Protein AF-A0A954W3R7-F1 (afdb_monomer_lite)

Secondary structure (DSSP, 8-state):
--SSS-EEEEEEE-SSEEEEGGGEE--TT---S-TT-EEEEESSS--EEEEEEE----EEE-TTTT--S-PPTT-----EEE--EEEEEEEEEEEEETTEEEEEEEEEEEEE-SSS-HHHHHHHHHHHHHHHHHHHHT-SSPPS------S-----HHHHHHHHHT-BGGGGT--HHHHHHHHHTT--BHHHHHTS-HHHHHTSTT--HHHHHHHHHHHHHTT--TT-----PPP-

Radius of gyration: 36.07 Å; chains: 1; bounding box: 94×34×70 Å

Structure (mmCIF, N/CA/C/O backbone):
data_AF-A0A954W3R7-F1
#
_entry.id   AF-A0A954W3R7-F1
#
loop_
_atom_site.group_PDB
_atom_site.id
_atom_site.type_symbol
_atom_site.label_atom_id
_atom_site.label_alt_id
_atom_site.label_comp_id
_atom_site.label_asym_id
_atom_site.label_entity_id
_atom_site.label_seq_id
_atom_site.pdbx_PDB_ins_code
_atom_site.Cartn_x
_atom_site.Cartn_y
_atom_site.Cartn_z
_atom_site.occupancy
_atom_site.B_iso_or_equiv
_atom_site.auth_seq_id
_atom_site.auth_comp_id
_atom_site.auth_asym_id
_atom_site.auth_atom_id
_atom_site.pdbx_PDB_model_num
ATOM 1 N N . ASN A 1 1 ? -6.338 8.155 5.349 1.00 85.44 1 ASN A N 1
ATOM 2 C CA . ASN A 1 1 ? -5.753 9.450 5.735 1.00 85.44 1 ASN A CA 1
ATOM 3 C C . ASN A 1 1 ? -5.303 10.146 4.457 1.00 85.44 1 ASN A C 1
ATOM 5 O O . ASN A 1 1 ? -4.395 9.658 3.797 1.00 85.44 1 ASN A O 1
ATOM 9 N N . TYR A 1 2 ? -5.998 11.210 4.063 1.00 87.12 2 TYR A N 1
ATOM 10 C CA . TYR A 1 2 ? -5.707 12.011 2.871 1.00 87.12 2 TYR A CA 1
ATOM 11 C C . TYR A 1 2 ? -4.634 13.083 3.112 1.00 87.12 2 TYR A C 1
ATOM 13 O O . TYR A 1 2 ? -4.189 13.715 2.158 1.00 87.12 2 TYR A O 1
ATOM 21 N N . SER A 1 3 ? -4.214 13.279 4.365 1.00 89.38 3 SER A N 1
ATOM 22 C CA . SER A 1 3 ? -3.133 14.191 4.750 1.00 89.38 3 SER A CA 1
ATOM 23 C C . SER A 1 3 ? -1.779 13.476 4.813 1.00 89.38 3 SER A C 1
ATOM 25 O O . SER A 1 3 ? -1.719 12.264 4.997 1.00 89.38 3 SER A O 1
ATOM 27 N N . ASP A 1 4 ? -0.677 14.219 4.713 1.00 84.75 4 ASP A N 1
ATOM 28 C CA . ASP A 1 4 ? 0.682 13.666 4.862 1.00 84.75 4 ASP A CA 1
ATOM 29 C C . ASP A 1 4 ? 1.123 13.520 6.333 1.00 84.75 4 ASP A C 1
ATOM 31 O O . ASP A 1 4 ? 2.210 13.020 6.616 1.00 84.75 4 ASP A O 1
ATOM 35 N N . SER A 1 5 ? 0.295 13.963 7.281 1.00 88.25 5 SER A N 1
ATOM 36 C CA . SER A 1 5 ? 0.588 13.950 8.717 1.00 88.25 5 SER A CA 1
ATOM 37 C C . SER A 1 5 ? -0.075 12.780 9.437 1.00 88.25 5 SER A C 1
ATOM 39 O O . SER A 1 5 ? -1.174 12.361 9.071 1.00 88.25 5 SER A O 1
ATOM 41 N N . THR A 1 6 ? 0.547 12.319 10.521 1.00 90.38 6 THR A N 1
ATOM 42 C CA . THR A 1 6 ? -0.070 11.423 11.506 1.00 90.38 6 THR A CA 1
ATOM 43 C C . THR A 1 6 ? -1.361 12.032 12.059 1.00 90.38 6 THR A C 1
ATOM 45 O O . THR A 1 6 ? -1.415 13.223 12.372 1.00 90.38 6 THR A O 1
ATOM 48 N N . ARG A 1 7 ? -2.412 11.216 12.168 1.00 92.44 7 ARG A N 1
ATOM 49 C CA . ARG A 1 7 ? -3.731 11.613 12.678 1.00 92.44 7 ARG A CA 1
ATOM 50 C C . ARG A 1 7 ? -4.141 10.715 13.836 1.00 92.44 7 ARG A C 1
ATOM 52 O O . ARG A 1 7 ? -3.825 9.531 13.834 1.00 92.44 7 ARG A O 1
ATOM 59 N N . VAL A 1 8 ? -4.865 11.276 14.797 1.00 93.38 8 VAL A N 1
ATOM 60 C CA . VAL A 1 8 ? -5.455 10.528 15.912 1.00 93.38 8 VAL A CA 1
ATOM 61 C C . VAL A 1 8 ? -6.959 10.458 15.687 1.00 93.38 8 VAL A C 1
ATOM 63 O O . VAL A 1 8 ? -7.584 11.469 15.369 1.00 93.38 8 VAL A O 1
ATOM 66 N N . ILE A 1 9 ? -7.517 9.260 15.806 1.00 95.62 9 ILE A N 1
ATOM 67 C CA . ILE A 1 9 ? -8.953 8.989 15.718 1.00 95.62 9 ILE A CA 1
ATOM 68 C C . ILE A 1 9 ? -9.418 8.379 17.036 1.00 95.62 9 ILE A C 1
ATOM 70 O O . ILE A 1 9 ? -8.655 7.670 17.697 1.00 95.62 9 ILE A O 1
ATOM 74 N N . THR A 1 10 ? -10.673 8.614 17.400 1.00 96.75 10 THR A N 1
ATOM 75 C CA . THR A 1 10 ? -11.187 8.237 18.723 1.00 96.75 10 THR A CA 1
ATOM 76 C C . THR A 1 10 ? -12.469 7.432 18.579 1.00 96.75 10 THR A C 1
ATOM 78 O O . THR A 1 10 ? -13.267 7.664 17.673 1.00 96.75 10 THR A O 1
ATOM 81 N N . VAL A 1 11 ? -12.690 6.471 19.470 1.00 96.50 11 VAL A N 1
ATOM 82 C CA . VAL A 1 11 ? -13.982 5.792 19.625 1.00 96.50 11 VAL A CA 1
ATOM 83 C C . VAL A 1 11 ? -14.434 5.982 21.061 1.00 96.50 11 VAL A C 1
ATOM 85 O O . VAL A 1 11 ? -13.705 5.632 21.986 1.00 96.50 11 VAL A O 1
ATOM 88 N N . GLU A 1 12 ? -15.650 6.491 21.241 1.00 95.56 12 GLU A N 1
ATOM 89 C CA . GLU A 1 12 ? -16.280 6.654 22.550 1.00 95.56 12 GLU A CA 1
ATOM 90 C C . GLU A 1 12 ? -17.651 5.979 22.556 1.00 95.56 12 GLU A C 1
ATOM 92 O O . GLU A 1 12 ? -18.502 6.259 21.707 1.00 95.56 12 GLU A O 1
ATOM 97 N N . LYS A 1 13 ? -17.885 5.082 23.518 1.00 94.38 13 LYS A N 1
ATOM 98 C CA . LYS A 1 13 ? -19.170 4.391 23.689 1.00 94.38 13 LYS A CA 1
ATOM 99 C C . LYS A 1 13 ? -19.429 4.099 25.162 1.00 94.38 13 LYS A C 1
ATOM 101 O O . LYS A 1 13 ? -18.507 3.846 25.922 1.00 94.38 13 LYS A O 1
ATOM 106 N N . ASN A 1 14 ? -20.689 4.137 25.582 1.00 93.56 14 ASN A N 1
ATOM 107 C CA . ASN A 1 14 ? -21.079 3.953 26.988 1.00 93.56 14 ASN A CA 1
ATOM 108 C C . ASN A 1 14 ? -22.215 2.936 27.198 1.00 93.56 14 ASN A C 1
ATOM 110 O O . ASN A 1 14 ? -22.649 2.719 28.328 1.00 93.56 14 ASN A O 1
ATOM 114 N N . GLN A 1 15 ? -22.714 2.329 26.121 1.00 93.88 15 GLN A N 1
ATOM 115 C CA . GLN A 1 15 ? -23.812 1.365 26.148 1.00 93.88 15 GLN A CA 1
ATOM 116 C C . GLN A 1 15 ? -23.321 -0.019 25.730 1.00 93.88 15 GLN A C 1
ATOM 118 O O . GLN A 1 15 ? -22.469 -0.138 24.847 1.00 93.88 15 GLN A O 1
ATOM 123 N N . ALA A 1 16 ? -23.904 -1.054 26.334 1.00 94.44 16 ALA A N 1
ATOM 124 C CA . ALA A 1 16 ? -23.670 -2.439 25.957 1.00 94.44 16 ALA A CA 1
ATOM 125 C C . ALA A 1 16 ? -24.018 -2.668 24.475 1.00 94.44 16 ALA A C 1
ATOM 127 O O . ALA A 1 16 ? -25.032 -2.175 23.974 1.00 94.44 16 ALA A O 1
ATOM 128 N N . GLY A 1 17 ? -23.182 -3.433 23.775 1.00 94.88 17 GLY A N 1
ATOM 129 C CA . GLY A 1 17 ? -23.348 -3.728 22.354 1.00 94.88 17 GLY A CA 1
ATOM 130 C C . GLY A 1 17 ? -22.039 -3.766 21.569 1.00 94.88 17 GLY A C 1
ATOM 131 O O . GLY A 1 17 ? -20.941 -3.698 22.121 1.00 94.88 17 GLY A O 1
ATOM 132 N N . LEU A 1 18 ? -22.173 -3.899 20.248 1.00 96.00 18 LEU A N 1
ATOM 133 C CA . LEU A 1 18 ? -21.047 -3.925 19.313 1.00 96.00 18 LEU A CA 1
ATOM 134 C C . LEU A 1 18 ? -20.441 -2.528 19.158 1.00 96.00 18 LEU A C 1
ATOM 136 O O . LEU A 1 18 ? -21.167 -1.557 18.949 1.00 96.00 18 LEU A O 1
ATOM 140 N N . VAL A 1 19 ? -19.115 -2.448 19.217 1.00 95.94 19 VAL A N 1
ATOM 141 C CA . VAL A 1 19 ? -18.320 -1.291 18.799 1.00 95.94 19 VAL A CA 1
ATOM 142 C C . VAL A 1 19 ? -17.767 -1.610 17.415 1.00 95.94 19 VAL A C 1
ATOM 144 O O . VAL A 1 19 ? -17.065 -2.609 17.246 1.00 95.94 19 VAL A O 1
ATOM 147 N N . THR A 1 20 ? -18.107 -0.798 16.422 1.00 96.62 20 THR A N 1
ATOM 148 C CA . THR A 1 20 ? -17.778 -1.034 15.008 1.00 96.62 20 THR A CA 1
ATOM 149 C C . THR A 1 20 ? -16.989 0.126 14.407 1.00 96.62 20 THR A C 1
ATOM 151 O O . THR A 1 20 ? -16.883 1.190 15.011 1.00 96.62 20 THR A O 1
ATOM 154 N N . GLY A 1 21 ? -16.468 -0.048 13.191 1.00 94.38 21 GLY A N 1
ATOM 155 C CA . GLY A 1 21 ? -15.814 1.018 12.430 1.00 94.38 21 GLY A CA 1
ATOM 156 C C . GLY A 1 21 ? -16.701 2.252 12.205 1.00 94.38 21 GLY A C 1
ATOM 157 O O . GLY A 1 21 ? -16.187 3.354 12.051 1.00 94.38 21 GLY A O 1
ATOM 158 N N . ALA A 1 22 ? -18.027 2.093 12.232 1.00 94.94 22 ALA A N 1
ATOM 159 C CA . ALA A 1 22 ? -18.985 3.193 12.154 1.00 94.94 22 ALA A CA 1
ATOM 160 C C . ALA A 1 22 ? -18.992 4.094 13.403 1.00 94.94 22 ALA A C 1
ATOM 162 O O . ALA A 1 22 ? -19.409 5.245 13.305 1.00 94.94 22 ALA A O 1
ATOM 163 N N . ASP A 1 23 ? -18.549 3.581 14.556 1.00 95.50 23 ASP A N 1
ATOM 164 C CA . ASP A 1 23 ? -18.477 4.330 15.818 1.00 95.50 23 ASP A CA 1
ATOM 165 C C . ASP A 1 23 ? -17.185 5.173 15.928 1.00 95.50 23 ASP A C 1
ATOM 167 O O . ASP A 1 23 ? -17.004 5.904 16.903 1.00 95.50 23 ASP A O 1
ATOM 171 N N . ILE A 1 24 ? -16.275 5.074 14.949 1.00 96.31 24 ILE A N 1
ATOM 172 C CA . ILE A 1 24 ? -15.027 5.843 14.916 1.00 96.31 24 ILE A CA 1
ATOM 173 C C . ILE A 1 24 ? -15.327 7.305 14.583 1.00 96.31 24 ILE A C 1
ATOM 175 O O . ILE A 1 24 ? -15.887 7.628 13.534 1.00 96.31 24 ILE A O 1
ATOM 179 N N . GLN A 1 25 ? -14.883 8.192 15.464 1.00 95.44 25 GLN A N 1
ATOM 180 C CA . GLN A 1 25 ? -14.883 9.631 15.268 1.00 95.44 25 GLN A CA 1
ATOM 181 C C . GLN A 1 25 ? -13.594 10.031 14.546 1.00 95.44 25 GLN A C 1
ATOM 183 O O . GLN A 1 25 ? -12.486 9.805 15.041 1.00 95.44 25 GLN A O 1
ATOM 188 N N . THR A 1 26 ? -13.744 10.612 13.359 1.00 93.69 26 THR A N 1
ATOM 189 C CA . THR A 1 26 ? -12.632 11.059 12.517 1.00 93.69 26 THR A CA 1
ATOM 190 C C . THR A 1 26 ? -12.823 12.504 12.065 1.00 93.69 26 THR A C 1
ATOM 192 O O . THR A 1 26 ? -13.928 13.050 12.109 1.00 93.69 26 THR A O 1
ATOM 195 N N . ASP A 1 27 ? -11.732 13.136 11.638 1.00 90.44 27 ASP A N 1
ATOM 196 C CA . ASP A 1 27 ? -11.762 14.430 10.964 1.00 90.44 27 ASP A CA 1
ATOM 197 C C . ASP A 1 27 ? -12.082 14.276 9.462 1.00 90.44 27 ASP A C 1
ATOM 199 O O . ASP A 1 27 ? -12.268 13.173 8.946 1.00 90.44 27 ASP A O 1
ATOM 203 N N . ALA A 1 28 ? -12.153 15.399 8.739 1.00 90.50 28 ALA A N 1
ATOM 204 C CA . ALA A 1 28 ? -12.413 15.398 7.295 1.00 90.50 28 ALA A CA 1
ATOM 205 C C . ALA A 1 28 ? -11.282 14.755 6.464 1.00 90.50 28 ALA A C 1
ATOM 207 O O . ALA A 1 28 ? -11.495 14.426 5.297 1.00 90.50 28 ALA A O 1
ATOM 208 N N . ASP A 1 29 ? -10.097 14.566 7.052 1.00 91.81 29 ASP A N 1
ATOM 209 C CA . ASP A 1 29 ? -8.923 14.019 6.373 1.00 91.81 29 ASP A CA 1
ATOM 210 C C . ASP A 1 29 ? -8.834 12.489 6.503 1.00 91.81 29 ASP A C 1
ATOM 212 O O . ASP A 1 29 ? -8.081 11.839 5.767 1.00 91.81 29 ASP A O 1
ATOM 216 N N . VAL A 1 30 ? -9.590 11.874 7.415 1.00 94.12 30 VAL A N 1
ATOM 217 C CA . VAL A 1 30 ? -9.588 10.424 7.627 1.00 94.12 30 VAL A CA 1
ATOM 218 C C . VAL A 1 30 ? -10.959 9.829 7.323 1.00 94.12 30 VAL A C 1
ATOM 220 O O . VAL A 1 30 ? -11.943 10.073 8.014 1.00 94.12 30 VAL A O 1
ATOM 223 N N . GLU A 1 31 ? -10.997 8.964 6.310 1.00 93.69 31 GLU A N 1
ATOM 224 C CA . GLU A 1 31 ? -12.176 8.175 5.962 1.00 93.69 31 GLU A CA 1
ATOM 225 C C . GLU A 1 31 ? -12.026 6.716 6.414 1.00 93.69 31 GLU A C 1
ATOM 227 O O . GLU A 1 31 ? -11.042 6.042 6.091 1.00 93.69 31 GLU A O 1
ATOM 232 N N . VAL A 1 32 ? -13.039 6.217 7.127 1.00 94.62 32 VAL A N 1
ATOM 233 C CA . VAL A 1 32 ? -13.180 4.798 7.473 1.00 94.62 32 VAL A CA 1
ATOM 234 C C . VAL A 1 32 ? -13.995 4.092 6.396 1.00 94.62 32 VAL A C 1
ATOM 236 O O . VAL A 1 32 ? -15.197 4.316 6.250 1.00 94.62 32 VAL A O 1
ATOM 239 N N . ILE A 1 33 ? -13.330 3.201 5.665 1.00 93.88 33 ILE A N 1
ATOM 240 C CA . ILE A 1 33 ? -13.922 2.487 4.527 1.00 93.88 33 ILE A CA 1
ATOM 241 C C . ILE A 1 33 ? -14.783 1.316 5.006 1.00 93.88 33 ILE A C 1
ATOM 243 O O . ILE A 1 33 ? -15.922 1.158 4.576 1.00 93.88 33 ILE A O 1
ATOM 247 N N . ASN A 1 34 ? -14.254 0.496 5.919 1.00 94.06 34 ASN A N 1
ATOM 248 C CA . ASN A 1 34 ? -14.972 -0.655 6.459 1.00 94.06 34 ASN A CA 1
ATOM 249 C C . ASN A 1 34 ? -15.693 -0.285 7.761 1.00 94.06 34 ASN A C 1
ATOM 251 O O . ASN A 1 34 ? -15.157 -0.457 8.856 1.00 94.06 34 ASN A O 1
ATOM 255 N N . LYS A 1 35 ? -16.916 0.230 7.627 1.00 94.94 35 LYS A N 1
ATOM 256 C CA . LYS A 1 35 ? -17.742 0.672 8.761 1.00 94.94 35 LYS A CA 1
ATOM 257 C C . LYS A 1 35 ? -18.304 -0.484 9.594 1.00 94.94 35 LYS A C 1
ATOM 259 O O . LYS A 1 35 ? -18.544 -0.312 10.783 1.00 94.94 35 LYS A O 1
ATOM 264 N N . ASP A 1 36 ? -18.429 -1.669 9.006 1.00 94.94 36 ASP A N 1
ATOM 265 C CA . ASP A 1 36 ? -19.009 -2.842 9.670 1.00 94.94 36 ASP A CA 1
ATOM 266 C C . ASP A 1 36 ? -17.968 -3.661 10.452 1.00 94.94 36 ASP A C 1
ATOM 268 O O . ASP A 1 36 ? -18.295 -4.669 11.080 1.00 94.94 36 ASP A O 1
ATOM 272 N N . HIS A 1 37 ? -16.694 -3.254 10.416 1.00 94.81 37 HIS A N 1
ATOM 273 C CA . HIS A 1 37 ? -15.627 -3.954 11.119 1.00 94.81 37 HIS A CA 1
ATOM 274 C C . HIS A 1 37 ? -15.839 -3.883 12.634 1.00 94.81 37 HIS A C 1
ATOM 276 O O . HIS A 1 37 ? -15.857 -2.796 13.204 1.00 94.81 37 HIS A O 1
ATOM 282 N N . VAL A 1 38 ? -15.990 -5.034 13.289 1.00 96.50 38 VAL A N 1
ATOM 283 C CA . VAL A 1 38 ? -16.166 -5.111 14.745 1.00 96.50 38 VAL A CA 1
ATOM 284 C C . VAL A 1 38 ? -14.820 -4.899 15.433 1.00 96.50 38 VAL A C 1
ATOM 286 O O . VAL A 1 38 ? -13.894 -5.679 15.227 1.00 96.50 38 VAL A O 1
ATOM 289 N N . LEU A 1 39 ? -14.739 -3.868 16.273 1.00 94.44 39 LEU A N 1
ATOM 290 C CA . LEU A 1 39 ? -13.566 -3.543 17.085 1.00 94.44 39 LEU A CA 1
ATOM 291 C C . LEU A 1 39 ? -13.620 -4.249 18.444 1.00 94.44 39 LEU A C 1
ATOM 293 O O . LEU A 1 39 ? -12.648 -4.863 18.875 1.00 94.44 39 LEU A O 1
ATOM 297 N N . ALA A 1 40 ? -14.768 -4.172 19.121 1.00 94.38 40 ALA A N 1
ATOM 298 C CA . ALA A 1 40 ? -14.980 -4.751 20.445 1.00 94.38 40 ALA A CA 1
ATOM 299 C C . ALA A 1 40 ? -16.474 -4.999 20.710 1.00 94.38 40 ALA A C 1
ATOM 301 O O . ALA A 1 40 ? -17.344 -4.542 19.969 1.00 94.38 40 ALA A O 1
ATOM 302 N N . THR A 1 41 ? -16.788 -5.726 21.783 1.00 96.06 41 THR A N 1
ATOM 303 C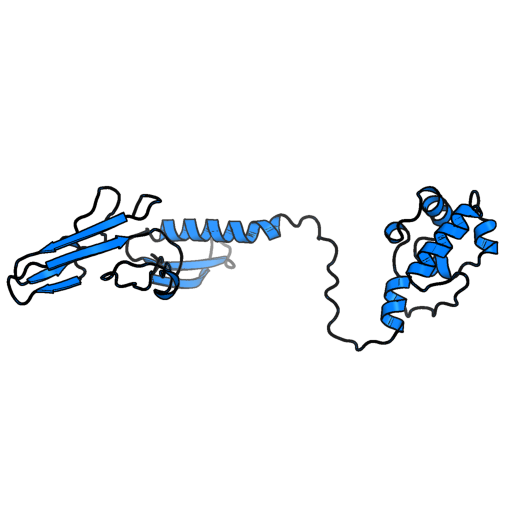 CA . THR A 1 41 ? -18.164 -5.905 22.276 1.00 96.06 41 THR A CA 1
ATOM 304 C C . THR A 1 41 ? -18.222 -5.534 23.752 1.00 96.06 41 THR A C 1
ATOM 306 O O . THR A 1 41 ? -17.533 -6.145 24.566 1.00 96.06 41 THR A O 1
ATOM 309 N N . LEU A 1 42 ? -19.046 -4.545 24.098 1.00 95.75 42 LEU A N 1
ATOM 310 C CA . LEU A 1 42 ? -19.290 -4.132 25.479 1.00 95.75 42 LEU A CA 1
ATOM 311 C C . LEU A 1 42 ? -20.417 -4.984 26.067 1.00 95.75 42 LEU A C 1
ATOM 313 O O . LEU A 1 42 ? -21.531 -4.989 25.543 1.00 95.75 42 LEU A O 1
ATOM 317 N N . THR A 1 43 ? -20.134 -5.714 27.145 1.00 95.50 43 THR A N 1
ATOM 318 C CA . THR A 1 43 ? -21.112 -6.595 27.809 1.00 95.50 43 THR A CA 1
ATOM 319 C C . THR A 1 43 ? -22.060 -5.840 28.737 1.00 95.50 43 THR A C 1
ATOM 321 O O . THR A 1 43 ? -23.179 -6.286 28.970 1.00 95.50 43 THR A O 1
ATOM 324 N N . GLU A 1 44 ? -21.621 -4.697 29.258 1.00 95.25 44 GLU A N 1
ATOM 325 C CA . GLU A 1 44 ? -22.348 -3.860 30.212 1.00 95.25 44 GLU A CA 1
ATOM 326 C C . GLU A 1 44 ? -22.232 -2.380 29.815 1.00 95.25 44 GLU A C 1
ATOM 328 O O . GLU A 1 44 ? -21.406 -2.008 28.978 1.00 95.25 44 GLU A O 1
ATOM 333 N N . ASN A 1 45 ? -23.059 -1.524 30.420 1.00 94.94 45 ASN A N 1
ATOM 334 C CA . ASN A 1 45 ? -23.039 -0.076 30.191 1.00 94.94 45 ASN A CA 1
ATOM 335 C C . ASN A 1 45 ? -21.864 0.570 30.940 1.00 94.94 45 ASN A C 1
ATOM 337 O O . ASN A 1 45 ? -22.033 1.125 32.027 1.00 94.94 45 ASN A O 1
ATOM 341 N N . ILE A 1 46 ? -20.669 0.454 30.366 1.00 94.19 46 ILE A N 1
ATOM 342 C CA . ILE A 1 46 ? -19.411 0.957 30.923 1.00 94.19 46 ILE A CA 1
ATOM 343 C C . ILE A 1 46 ? -18.836 1.999 29.953 1.00 94.19 46 ILE A C 1
ATOM 345 O O . ILE A 1 46 ? -18.911 1.787 28.740 1.00 94.19 46 ILE A O 1
ATOM 349 N N . PRO A 1 47 ? -18.273 3.123 30.444 1.00 94.31 47 PRO A N 1
ATOM 350 C CA . PRO A 1 47 ? -17.574 4.072 29.587 1.00 94.31 47 PRO A CA 1
ATOM 351 C C . PRO A 1 47 ? -16.350 3.408 28.946 1.00 94.31 47 PRO A C 1
ATOM 353 O O . PRO A 1 47 ? -15.422 2.984 29.634 1.00 94.31 47 PRO A O 1
ATOM 356 N N . PHE A 1 48 ? -16.362 3.334 27.622 1.00 95.00 48 PHE A N 1
ATOM 357 C CA . PHE A 1 48 ? -15.280 2.853 26.781 1.00 95.00 48 PHE A CA 1
ATOM 358 C C . PHE A 1 48 ? -14.772 4.011 25.927 1.00 95.00 48 PHE A C 1
ATOM 360 O O . PHE A 1 48 ? -15.548 4.644 25.209 1.00 95.00 48 PHE A O 1
ATOM 367 N N . MET A 1 49 ? -13.471 4.272 26.011 1.00 94.88 49 MET A N 1
ATOM 368 C CA . MET A 1 49 ? -12.776 5.239 25.173 1.00 94.88 49 MET A CA 1
ATOM 369 C C . MET A 1 49 ? -11.472 4.610 24.689 1.00 94.88 49 MET A C 1
ATOM 371 O O . MET A 1 49 ? -10.756 3.986 25.475 1.00 94.88 49 MET A O 1
ATOM 375 N N . MET A 1 50 ? -11.193 4.746 23.395 1.00 94.31 50 MET A N 1
ATOM 376 C CA . MET A 1 50 ? -9.901 4.396 22.814 1.00 94.31 50 MET A CA 1
ATOM 377 C C . MET A 1 50 ? -9.477 5.465 21.814 1.00 94.31 50 MET A C 1
ATOM 379 O O . MET A 1 50 ? -10.302 5.983 21.058 1.00 94.31 50 MET A O 1
ATOM 383 N N . GLU A 1 51 ? -8.177 5.714 21.762 1.00 94.69 51 GLU A N 1
ATOM 384 C CA . GLU A 1 51 ? -7.539 6.513 20.724 1.00 94.69 51 GLU A CA 1
ATOM 385 C C . GLU A 1 51 ? -6.680 5.598 19.853 1.00 94.69 51 GLU A C 1
ATOM 387 O O . GLU A 1 51 ? -6.040 4.663 20.339 1.00 94.69 51 GLU A O 1
ATOM 392 N N . MET A 1 52 ? -6.690 5.843 18.548 1.00 93.69 52 MET A N 1
ATOM 393 C CA . MET A 1 52 ? -5.877 5.122 17.578 1.00 93.69 52 MET A CA 1
ATOM 394 C C . MET A 1 52 ? -5.112 6.123 16.728 1.00 93.69 52 MET A C 1
ATOM 396 O O . MET A 1 52 ? -5.654 7.135 16.283 1.00 93.69 52 MET A O 1
ATOM 400 N N . VAL A 1 53 ? -3.849 5.812 16.471 1.00 91.75 53 VAL A N 1
ATOM 401 C CA . VAL A 1 53 ? -2.979 6.623 15.625 1.00 91.75 53 VAL A CA 1
ATOM 402 C C . VAL A 1 53 ? -2.985 6.043 14.213 1.00 91.75 53 VAL A C 1
ATOM 404 O O . VAL A 1 53 ? -2.767 4.849 14.020 1.00 91.75 53 VAL A O 1
ATOM 407 N N . VAL A 1 54 ? -3.256 6.888 13.220 1.00 92.81 54 VAL A N 1
ATOM 408 C CA . VAL A 1 54 ? -3.325 6.532 11.802 1.00 92.81 54 VAL A CA 1
ATOM 409 C C . VAL A 1 54 ? -2.262 7.302 11.033 1.00 92.81 54 VAL A C 1
ATOM 411 O O . VAL A 1 54 ? -2.255 8.534 10.994 1.00 92.81 54 VAL A O 1
ATOM 414 N N . GLU A 1 55 ? -1.401 6.561 10.348 1.00 91.00 55 GLU A N 1
ATOM 415 C CA . GLU A 1 55 ? -0.290 7.101 9.567 1.00 91.00 55 GLU A CA 1
ATOM 416 C C . GLU A 1 55 ? -0.366 6.654 8.109 1.00 91.00 55 GLU A C 1
ATOM 418 O O . GLU A 1 55 ? -1.037 5.678 7.766 1.00 91.00 55 GLU A O 1
ATOM 423 N N . ASN A 1 56 ? 0.335 7.380 7.242 1.00 90.75 56 ASN A N 1
ATOM 424 C CA . ASN A 1 56 ? 0.534 6.991 5.856 1.00 90.75 56 ASN A CA 1
ATOM 425 C C . ASN A 1 56 ? 1.927 6.386 5.703 1.00 90.75 56 ASN A C 1
ATOM 427 O O . ASN A 1 56 ? 2.937 7.044 5.937 1.00 90.75 56 ASN A O 1
ATOM 431 N N . GLY A 1 57 ? 1.978 5.129 5.276 1.00 90.06 57 GLY A N 1
ATOM 432 C CA . GLY A 1 57 ? 3.220 4.386 5.106 1.00 90.06 57 GLY A CA 1
ATOM 433 C C . GLY A 1 57 ? 3.220 3.549 3.836 1.00 90.06 57 GLY A C 1
ATOM 434 O O . GLY A 1 57 ? 2.361 3.684 2.960 1.00 90.06 57 GLY A O 1
ATOM 435 N N . ARG A 1 58 ? 4.218 2.674 3.713 1.00 89.50 58 ARG A N 1
ATOM 436 C CA . ARG A 1 58 ? 4.330 1.716 2.607 1.00 89.50 58 ARG A CA 1
ATOM 437 C C . ARG A 1 58 ? 4.794 0.368 3.128 1.00 89.50 58 ARG A C 1
ATOM 439 O O . ARG A 1 58 ? 5.747 0.302 3.893 1.00 89.50 58 ARG A O 1
ATOM 446 N N . GLY A 1 59 ? 4.171 -0.698 2.635 1.00 90.31 59 GLY A N 1
ATOM 447 C CA . GLY A 1 59 ? 4.561 -2.061 2.979 1.00 90.31 59 GLY A CA 1
ATOM 448 C C . GLY A 1 59 ? 4.106 -2.449 4.380 1.00 90.31 59 GLY A C 1
ATOM 449 O O . GLY A 1 59 ? 2.937 -2.286 4.717 1.00 90.31 59 GLY A O 1
ATOM 450 N N . TYR A 1 60 ? 5.022 -3.002 5.163 1.00 92.94 60 TYR A N 1
ATOM 451 C CA . TYR A 1 60 ? 4.766 -3.530 6.495 1.00 92.94 60 TYR A CA 1
ATOM 452 C C . TYR A 1 60 ? 5.779 -2.937 7.464 1.00 92.94 60 TYR A C 1
ATOM 454 O O . TYR A 1 60 ? 6.973 -2.951 7.161 1.00 92.94 60 TYR A O 1
ATOM 462 N N . VAL A 1 61 ? 5.304 -2.444 8.603 1.00 91.44 61 VAL A N 1
ATOM 463 C CA . VAL A 1 61 ? 6.151 -1.953 9.690 1.00 91.44 61 VAL A CA 1
ATOM 464 C C . VAL A 1 61 ? 5.793 -2.736 10.952 1.00 91.44 61 VAL A C 1
ATOM 466 O O . VAL A 1 61 ? 4.638 -2.696 11.380 1.00 91.44 61 VAL A O 1
ATOM 469 N N . PRO A 1 62 ? 6.733 -3.493 11.539 1.00 92.50 62 PRO A N 1
ATOM 470 C CA . PRO A 1 62 ? 6.467 -4.216 12.772 1.00 92.50 62 PRO A CA 1
ATOM 471 C C . PRO A 1 62 ? 6.338 -3.252 13.958 1.00 92.50 62 PRO A C 1
ATOM 473 O O . PRO A 1 62 ? 7.012 -2.225 14.035 1.00 92.50 62 PRO A O 1
ATOM 476 N N . SER A 1 63 ? 5.541 -3.643 14.946 1.00 89.44 63 SER A N 1
ATOM 477 C CA . SER A 1 63 ? 5.347 -2.963 16.235 1.00 89.44 63 SER A CA 1
ATOM 478 C C . SER A 1 63 ? 6.659 -2.613 16.947 1.00 89.44 63 SER A C 1
ATOM 480 O O . SER A 1 63 ? 6.756 -1.573 17.597 1.00 89.44 63 SER A O 1
ATOM 482 N N . SER A 1 64 ? 7.706 -3.428 16.784 1.00 86.31 64 SER A N 1
ATOM 483 C CA . SER A 1 64 ? 9.038 -3.151 17.333 1.00 86.31 64 SER A CA 1
ATOM 484 C C . SER A 1 64 ? 9.708 -1.913 16.730 1.00 86.31 64 SER A C 1
ATOM 486 O O . SER A 1 64 ? 10.468 -1.242 17.422 1.00 86.31 64 SER A O 1
ATOM 488 N N . GLU A 1 65 ? 9.440 -1.596 15.461 1.00 84.81 65 GLU A N 1
ATOM 489 C 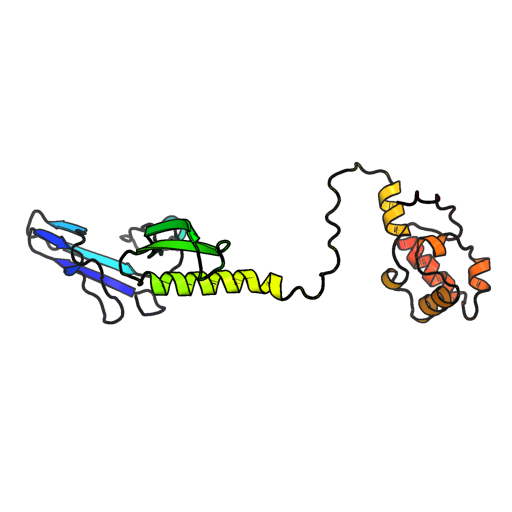CA . GLU A 1 65 ? 9.997 -0.421 14.773 1.00 84.81 65 GLU A CA 1
ATOM 490 C C . GLU A 1 65 ? 9.206 0.860 15.064 1.00 84.81 65 GLU A C 1
ATOM 492 O O . GLU A 1 65 ? 9.748 1.953 14.933 1.00 84.81 65 GLU A O 1
ATOM 497 N N . HIS A 1 66 ? 7.967 0.737 15.551 1.00 75.31 66 HIS A N 1
ATOM 498 C CA . HIS A 1 66 ? 7.186 1.868 16.060 1.00 75.31 66 HIS A CA 1
ATOM 499 C C . HIS A 1 66 ? 7.698 2.399 17.412 1.00 75.31 66 HIS A C 1
ATOM 501 O O . HIS A 1 66 ? 7.228 3.429 17.885 1.00 75.31 66 HIS A O 1
ATOM 507 N N . SER A 1 67 ? 8.661 1.717 18.045 1.00 63.34 67 SER A N 1
ATOM 508 C CA . SER A 1 67 ? 9.207 2.093 19.352 1.00 63.34 67 SER A CA 1
ATOM 509 C C . SER A 1 67 ? 10.134 3.305 19.265 1.00 63.34 67 SER A C 1
ATOM 511 O O . SER A 1 67 ? 11.346 3.175 19.096 1.00 63.34 67 SER A O 1
ATOM 513 N N . SER A 1 68 ? 9.565 4.496 19.450 1.00 61.12 68 SER A N 1
ATOM 514 C CA . SER A 1 68 ? 10.331 5.643 19.950 1.00 61.12 68 SER A CA 1
ATOM 515 C C . SER A 1 68 ? 10.784 5.329 21.380 1.00 61.12 68 SER A C 1
ATOM 517 O O . SER A 1 68 ? 10.047 4.694 22.129 1.00 61.12 68 SER A O 1
ATOM 519 N N . ALA A 1 69 ? 11.982 5.755 21.784 1.00 57.56 69 ALA A N 1
ATOM 520 C CA . ALA A 1 69 ? 12.558 5.410 23.091 1.00 57.56 69 ALA A CA 1
ATOM 521 C C . ALA A 1 69 ? 11.736 5.883 24.316 1.00 57.56 69 ALA A C 1
ATOM 523 O O . ALA A 1 69 ? 11.985 5.393 25.413 1.00 57.56 69 ALA A O 1
ATOM 524 N N . ASP A 1 70 ? 10.747 6.763 24.124 1.00 58.66 70 ASP A N 1
ATOM 525 C CA . ASP A 1 70 ? 9.808 7.236 25.144 1.00 58.66 70 ASP A CA 1
ATOM 526 C C . ASP A 1 70 ? 8.365 7.120 24.625 1.00 58.66 70 ASP A C 1
ATOM 528 O O . ASP A 1 70 ? 7.869 8.005 23.927 1.00 58.66 70 ASP A O 1
ATOM 532 N N . HIS A 1 71 ? 7.677 6.027 24.956 1.00 70.38 71 HIS A N 1
ATOM 533 C CA . HIS A 1 71 ? 6.219 5.968 24.854 1.00 70.38 71 HIS A CA 1
ATOM 534 C C . HIS A 1 71 ? 5.598 6.268 26.214 1.00 70.38 71 HIS A C 1
ATOM 536 O O . HIS A 1 71 ? 6.053 5.763 27.243 1.00 70.38 71 HIS A O 1
ATOM 542 N N . GLU A 1 72 ? 4.527 7.056 26.217 1.00 75.00 72 GLU A N 1
ATOM 543 C CA . GLU A 1 72 ? 3.711 7.230 27.410 1.00 75.00 72 GLU A CA 1
ATOM 544 C C . GLU A 1 72 ? 3.080 5.892 27.826 1.00 75.00 72 GLU A C 1
ATOM 546 O O . GLU A 1 72 ? 2.720 5.046 26.998 1.00 75.00 72 GLU A O 1
ATOM 551 N N . ILE A 1 73 ? 2.957 5.686 29.138 1.00 80.62 73 ILE A N 1
ATOM 552 C CA . ILE A 1 73 ? 2.318 4.490 29.689 1.00 80.62 73 ILE A CA 1
ATOM 553 C C . ILE A 1 73 ? 0.859 4.469 29.221 1.00 80.62 73 ILE A C 1
ATOM 555 O O . ILE A 1 73 ? 0.101 5.385 29.525 1.00 80.62 73 ILE A O 1
ATOM 559 N N . GLY A 1 74 ? 0.466 3.401 28.524 1.00 83.81 74 GLY A N 1
ATOM 560 C CA . GLY A 1 74 ? -0.888 3.228 27.982 1.00 83.81 74 GLY A CA 1
ATOM 561 C C . GLY A 1 74 ? -0.944 3.059 26.463 1.00 83.81 74 GLY A C 1
ATOM 562 O O . GLY A 1 74 ? -1.970 2.623 25.950 1.00 83.81 74 GLY A O 1
ATOM 563 N N . ILE A 1 75 ? 0.154 3.321 25.746 1.00 88.06 75 ILE A N 1
ATOM 564 C CA . ILE A 1 75 ? 0.242 3.092 24.297 1.00 88.06 75 ILE A CA 1
ATOM 565 C C . ILE A 1 75 ? 0.552 1.616 24.017 1.00 88.06 75 ILE A C 1
ATOM 567 O O . ILE A 1 75 ? 1.536 1.068 24.515 1.00 88.06 75 ILE A O 1
ATOM 571 N N . ILE A 1 76 ? -0.277 0.977 23.188 1.00 90.19 76 ILE A N 1
ATOM 572 C CA . ILE A 1 76 ? -0.078 -0.403 22.729 1.00 90.19 76 ILE A CA 1
ATOM 573 C C . ILE A 1 76 ? 0.360 -0.353 21.258 1.00 90.19 76 ILE A C 1
ATOM 575 O O . ILE A 1 76 ? -0.479 -0.078 20.398 1.00 90.19 76 ILE A O 1
ATOM 579 N N . PRO A 1 77 ? 1.646 -0.596 20.936 1.00 89.81 77 PRO A N 1
ATOM 580 C CA . PRO A 1 77 ? 2.094 -0.622 19.552 1.00 89.81 77 PRO A CA 1
ATOM 581 C C . PRO A 1 77 ? 1.525 -1.851 18.839 1.00 89.81 77 PRO A C 1
ATOM 583 O O . PRO A 1 77 ? 1.533 -2.961 19.374 1.00 89.81 77 PRO A O 1
ATOM 586 N N . ILE A 1 78 ? 1.060 -1.646 17.612 1.00 91.62 78 ILE A N 1
ATOM 587 C CA . ILE A 1 78 ? 0.563 -2.701 16.727 1.00 91.62 78 ILE A CA 1
ATOM 588 C C . ILE A 1 78 ? 1.384 -2.716 15.441 1.00 91.62 78 ILE A C 1
ATOM 590 O O . ILE A 1 78 ? 2.013 -1.721 15.086 1.00 91.62 78 ILE A O 1
ATOM 594 N N . ASP A 1 79 ? 1.391 -3.850 14.748 1.00 92.44 79 ASP A N 1
ATOM 595 C CA . ASP A 1 79 ? 2.020 -3.939 13.435 1.00 92.44 79 ASP A CA 1
ATOM 596 C C . ASP A 1 79 ? 1.194 -3.146 12.409 1.00 92.44 79 ASP A C 1
ATOM 598 O O . ASP A 1 79 ? -0.026 -3.320 12.307 1.00 92.44 79 ASP A O 1
ATOM 602 N N . ALA A 1 80 ? 1.846 -2.294 11.621 1.00 92.38 80 ALA A N 1
ATOM 603 C CA . ALA A 1 80 ? 1.184 -1.478 10.614 1.00 92.38 80 ALA A CA 1
ATOM 604 C C . ALA A 1 80 ? 1.298 -2.103 9.216 1.00 92.38 80 ALA A C 1
ATOM 606 O O . ALA A 1 80 ? 2.386 -2.290 8.662 1.00 92.38 80 ALA A O 1
ATOM 607 N N . VAL A 1 81 ? 0.141 -2.398 8.614 1.00 93.31 81 VAL A N 1
ATOM 608 C CA . VAL A 1 81 ? 0.024 -2.959 7.261 1.00 93.31 81 VAL A CA 1
ATOM 609 C C . VAL A 1 81 ? -0.464 -1.876 6.298 1.00 93.31 81 VAL A C 1
ATOM 611 O O . VAL A 1 81 ? -1.660 -1.626 6.163 1.00 93.31 81 VAL A O 1
ATOM 614 N N . PHE A 1 82 ? 0.463 -1.263 5.564 1.00 92.56 82 PHE A N 1
ATOM 615 C CA . PHE A 1 82 ? 0.192 -0.228 4.562 1.00 92.56 82 PHE A CA 1
ATOM 616 C C . PHE A 1 82 ? 0.061 -0.819 3.148 1.00 92.56 82 PHE A C 1
ATOM 618 O O . PHE A 1 82 ? 0.676 -0.334 2.192 1.00 92.56 82 PHE A O 1
ATOM 625 N N . SER A 1 83 ? -0.709 -1.903 3.006 1.00 92.50 83 SER A N 1
ATOM 626 C CA . SER A 1 83 ? -0.969 -2.550 1.713 1.00 92.50 83 SER A CA 1
ATOM 627 C C . SER A 1 83 ? -2.466 -2.577 1.405 1.00 92.50 83 SER A C 1
ATOM 629 O O . SER A 1 83 ? -3.196 -3.369 2.001 1.00 92.50 83 SER A O 1
ATOM 631 N N . PRO A 1 84 ? -2.945 -1.759 0.451 1.00 93.38 84 PRO A N 1
ATOM 632 C CA . PRO A 1 84 ? -4.359 -1.744 0.085 1.00 93.38 84 PRO A CA 1
ATOM 633 C C . PRO A 1 84 ? -4.748 -2.883 -0.875 1.00 93.38 84 PRO A C 1
ATOM 635 O O . PRO A 1 84 ? -5.930 -3.176 -1.050 1.00 93.38 84 PRO A O 1
ATOM 638 N N . VAL A 1 85 ? -3.768 -3.537 -1.509 1.00 95.31 85 VAL A N 1
ATOM 639 C CA . VAL A 1 85 ? -3.978 -4.699 -2.386 1.00 95.31 85 VAL A CA 1
ATOM 640 C C . VAL A 1 85 ? -3.863 -5.972 -1.553 1.00 95.31 85 VAL A C 1
ATOM 642 O O . VAL A 1 85 ? -2.853 -6.182 -0.881 1.00 95.31 85 VAL A O 1
ATOM 645 N N . THR A 1 86 ? -4.888 -6.825 -1.605 1.00 93.69 86 THR A N 1
ATOM 646 C CA . THR A 1 86 ? -4.968 -8.062 -0.806 1.00 93.69 86 THR A CA 1
ATOM 647 C C . THR A 1 86 ? -4.626 -9.302 -1.619 1.00 93.69 86 THR A C 1
ATOM 649 O O . THR A 1 86 ? -4.062 -10.260 -1.090 1.00 93.69 86 THR A O 1
ATOM 652 N N . ARG A 1 87 ? -4.951 -9.302 -2.915 1.00 95.69 87 ARG A N 1
ATOM 653 C CA . ARG A 1 87 ? -4.693 -10.428 -3.813 1.00 95.69 87 ARG A CA 1
ATOM 654 C C . ARG A 1 87 ? -4.512 -9.939 -5.242 1.00 95.69 87 ARG A C 1
ATOM 656 O O . ARG A 1 87 ? -5.199 -9.021 -5.683 1.00 95.69 87 ARG A O 1
ATOM 663 N N . VAL A 1 88 ? -3.626 -10.606 -5.975 1.00 96.88 88 VAL A N 1
ATOM 664 C CA . VAL A 1 88 ? -3.478 -10.454 -7.425 1.00 96.88 88 VAL A CA 1
ATOM 665 C C . VAL A 1 88 ? -3.371 -11.839 -8.049 1.00 96.88 88 VAL A C 1
ATOM 667 O O . VAL A 1 88 ? -2.676 -12.709 -7.523 1.00 96.88 88 VAL A O 1
ATOM 670 N N . ARG A 1 89 ? -4.062 -12.051 -9.165 1.00 97.69 89 ARG A N 1
ATOM 671 C CA . ARG A 1 89 ? -3.946 -13.236 -10.015 1.00 97.69 89 ARG A CA 1
ATOM 672 C C . ARG A 1 89 ? -3.712 -12.784 -11.449 1.00 97.69 89 ARG A C 1
ATOM 674 O O . ARG A 1 89 ? -4.260 -11.772 -11.877 1.00 97.69 89 ARG A O 1
ATOM 681 N N . TYR A 1 90 ? -2.899 -13.537 -12.180 1.00 96.88 90 TYR A N 1
ATOM 682 C CA . TYR A 1 90 ? -2.677 -13.307 -13.598 1.00 96.88 90 TYR A CA 1
ATOM 683 C C . TYR A 1 90 ? -2.807 -14.610 -14.380 1.00 96.88 90 TYR A C 1
ATOM 685 O O . TYR A 1 90 ? -2.532 -15.688 -13.852 1.00 96.88 90 TYR A O 1
ATOM 693 N N . GLU A 1 91 ? -3.229 -14.492 -15.631 1.00 97.56 91 GLU A N 1
ATOM 694 C CA . GLU A 1 91 ? -3.359 -15.595 -16.578 1.00 97.56 91 GLU A CA 1
ATOM 695 C C . GLU A 1 91 ? -2.954 -15.101 -17.969 1.00 97.56 91 GLU A C 1
ATOM 697 O O . GLU A 1 91 ? -3.252 -13.959 -18.336 1.00 97.56 91 GLU A O 1
ATOM 702 N N . ILE A 1 92 ? -2.214 -15.929 -18.708 1.00 96.69 92 ILE A N 1
ATOM 703 C CA . ILE A 1 92 ? -1.715 -15.603 -20.045 1.00 96.69 92 ILE A CA 1
ATOM 704 C C . ILE A 1 92 ? -2.288 -16.625 -21.016 1.00 96.69 92 ILE A C 1
ATOM 706 O O . ILE A 1 92 ? -1.980 -17.811 -20.917 1.00 96.69 92 ILE A O 1
ATOM 710 N N . ASP A 1 93 ? -3.070 -16.135 -21.971 1.00 93.88 93 ASP A N 1
ATOM 711 C CA . ASP A 1 93 ? -3.717 -16.941 -23.001 1.00 93.88 93 ASP A CA 1
ATOM 712 C C . ASP A 1 93 ? -3.217 -16.546 -24.386 1.00 93.88 93 ASP A C 1
ATOM 714 O O . ASP A 1 93 ? -2.981 -15.371 -24.667 1.00 93.88 93 ASP A O 1
ATOM 718 N N . GLN A 1 94 ? -3.148 -17.503 -25.307 1.00 91.31 94 GLN A N 1
ATOM 719 C CA . GLN A 1 94 ? -2.922 -17.179 -26.713 1.00 91.31 94 GLN A CA 1
ATOM 720 C C . GLN A 1 94 ? -4.178 -16.544 -27.308 1.00 91.31 94 GLN A C 1
ATOM 722 O O . GLN A 1 94 ? -5.284 -17.075 -27.186 1.00 91.31 94 GLN A O 1
ATOM 727 N N . THR A 1 95 ? -4.016 -15.418 -27.998 1.00 89.00 95 THR A N 1
ATOM 728 C CA . THR A 1 95 ? -5.123 -14.709 -28.634 1.00 89.00 95 THR A CA 1
ATOM 729 C C . THR A 1 95 ? -4.853 -14.440 -30.108 1.00 89.00 95 THR A C 1
ATOM 731 O O . THR A 1 95 ? -3.736 -14.151 -30.544 1.00 89.00 95 THR A O 1
ATOM 734 N N . ARG A 1 96 ? -5.916 -14.524 -30.910 1.00 88.88 96 ARG A N 1
ATOM 735 C CA . ARG A 1 96 ? -5.884 -14.129 -32.316 1.00 88.88 96 ARG A CA 1
ATOM 736 C C . ARG A 1 96 ? -6.343 -12.683 -32.429 1.00 88.88 96 ARG A C 1
ATOM 738 O O . ARG A 1 96 ? -7.482 -12.364 -32.102 1.00 88.88 96 ARG A O 1
ATOM 745 N N . VAL A 1 97 ? -5.484 -11.831 -32.978 1.00 86.06 97 VAL A N 1
ATOM 746 C CA . VAL A 1 97 ? -5.809 -10.441 -33.305 1.00 86.06 97 VAL A CA 1
ATOM 747 C C . VAL A 1 97 ? -5.899 -10.323 -34.823 1.00 86.06 97 VAL A C 1
ATOM 749 O O . VAL A 1 97 ? -4.895 -10.389 -35.536 1.00 86.06 97 VAL A O 1
ATOM 752 N N . ALA A 1 98 ? -7.125 -10.174 -35.329 1.00 84.50 98 ALA A N 1
ATOM 753 C CA . ALA A 1 98 ? -7.431 -10.187 -36.759 1.00 84.50 98 ALA A CA 1
ATOM 754 C C . ALA A 1 98 ? -6.893 -11.457 -37.460 1.00 84.50 98 ALA A C 1
ATOM 756 O O . ALA A 1 98 ? -7.344 -12.562 -37.162 1.00 84.50 98 ALA A O 1
ATOM 757 N N . GLN A 1 99 ? -5.941 -11.323 -38.390 1.00 82.69 99 GLN A N 1
ATOM 758 C CA . GLN A 1 99 ? -5.327 -12.461 -39.090 1.00 82.69 99 GLN A CA 1
ATOM 759 C C . GLN A 1 99 ? -4.072 -13.022 -38.396 1.00 82.69 99 GLN A C 1
ATOM 761 O O . GLN A 1 99 ? -3.569 -14.064 -38.810 1.00 82.69 99 GLN A O 1
ATOM 766 N N . LYS A 1 100 ? -3.558 -12.368 -37.345 1.00 79.31 100 LYS A N 1
ATOM 767 C CA . LYS A 1 100 ? -2.343 -12.789 -36.630 1.00 79.31 100 LYS A CA 1
ATOM 768 C C . LYS A 1 100 ? -2.697 -13.608 -35.388 1.00 79.31 100 LYS A C 1
ATOM 770 O O . LYS A 1 100 ? -3.507 -13.179 -34.571 1.00 79.31 100 LYS A O 1
ATOM 775 N N . THR A 1 101 ? -2.079 -14.777 -35.235 1.00 81.12 101 THR A N 1
ATOM 776 C CA . THR A 1 101 ? -2.352 -15.742 -34.148 1.00 81.12 101 THR A CA 1
ATOM 777 C C . THR A 1 101 ? -1.285 -15.783 -33.058 1.00 81.12 101 THR A C 1
ATOM 779 O O . THR A 1 101 ? -1.361 -16.631 -32.181 1.00 81.12 101 THR A O 1
ATOM 782 N N . ASN A 1 102 ? -0.268 -14.925 -33.130 1.00 87.06 102 ASN A N 1
ATOM 783 C CA . ASN A 1 102 ? 0.920 -14.976 -32.276 1.00 87.06 102 ASN A CA 1
ATOM 784 C C . ASN A 1 102 ? 0.930 -13.899 -31.179 1.00 87.06 102 ASN A C 1
ATOM 786 O O . ASN A 1 102 ? 2.003 -13.452 -30.781 1.00 87.06 102 ASN A O 1
ATOM 790 N N . TYR A 1 103 ? -0.243 -13.434 -30.751 1.00 90.12 103 TYR A N 1
ATOM 791 C CA . TYR A 1 103 ? -0.355 -12.496 -29.639 1.00 90.12 103 TYR A CA 1
ATOM 792 C C . TYR A 1 103 ? -0.700 -13.245 -28.358 1.00 90.12 103 TYR A C 1
ATOM 794 O O . TYR A 1 103 ? -1.486 -14.191 -28.381 1.00 90.12 103 TYR A O 1
ATOM 802 N N . ASP A 1 104 ? -0.179 -12.744 -27.246 1.00 93.00 104 ASP A N 1
ATOM 803 C CA . ASP A 1 104 ? -0.564 -13.184 -25.912 1.00 93.00 104 ASP A CA 1
ATOM 804 C C . ASP A 1 104 ? -1.530 -12.161 -25.301 1.00 93.00 104 ASP A C 1
ATOM 806 O O . ASP A 1 104 ? -1.337 -10.945 -25.404 1.00 93.00 104 ASP A O 1
ATOM 810 N N . LYS A 1 105 ? -2.597 -12.653 -24.676 1.00 93.94 105 LYS A N 1
ATOM 811 C CA . LYS A 1 105 ? -3.545 -11.883 -23.875 1.00 93.94 105 LYS A CA 1
ATOM 812 C C . LYS A 1 105 ? -3.206 -12.097 -22.407 1.00 93.94 105 LYS A C 1
ATOM 814 O O . LYS A 1 105 ? -3.263 -13.218 -21.917 1.00 93.94 105 LYS A O 1
ATOM 819 N N . LEU A 1 106 ? -2.930 -11.006 -21.702 1.00 95.25 106 LEU A N 1
ATOM 820 C CA . LEU A 1 106 ? -2.772 -11.000 -20.253 1.00 95.25 106 LEU A CA 1
ATOM 821 C C . LEU A 1 106 ? -4.101 -10.621 -19.589 1.00 95.25 106 LEU A C 1
ATOM 823 O O . LEU A 1 106 ? -4.643 -9.547 -19.853 1.00 95.25 106 LEU A O 1
ATOM 827 N N . THR A 1 107 ? -4.598 -11.481 -18.706 1.00 95.81 107 THR A N 1
ATOM 828 C CA . THR A 1 107 ? -5.733 -11.196 -17.822 1.00 95.81 107 THR A CA 1
ATOM 829 C C . THR A 1 107 ? -5.205 -10.994 -16.404 1.00 95.81 107 THR A C 1
ATOM 831 O O . THR A 1 107 ? -4.540 -11.876 -15.868 1.00 95.81 107 THR A O 1
ATOM 834 N N . LEU A 1 108 ? -5.480 -9.833 -15.801 1.00 96.19 108 LEU A N 1
ATOM 835 C CA . LEU A 1 108 ? -5.107 -9.499 -14.422 1.00 96.19 108 LEU A CA 1
ATOM 836 C C . LEU A 1 108 ? -6.368 -9.329 -13.573 1.00 96.19 108 LEU A C 1
ATOM 838 O O . LEU A 1 108 ? -7.215 -8.493 -13.879 1.00 96.19 108 LEU A O 1
ATOM 842 N N . GLU A 1 109 ? -6.462 -10.089 -12.488 1.00 97.06 109 GLU A N 1
ATOM 843 C CA . GLU A 1 109 ? -7.507 -9.971 -11.473 1.00 97.06 109 GLU A CA 1
ATOM 844 C C . GLU A 1 109 ? -6.870 -9.389 -10.202 1.00 97.06 109 GLU A C 1
ATOM 846 O O . GLU A 1 109 ? -5.930 -9.966 -9.648 1.00 97.06 109 GLU A O 1
ATOM 851 N N . ILE A 1 110 ? -7.340 -8.223 -9.755 1.00 97.25 110 ILE A N 1
ATOM 852 C CA . ILE A 1 110 ? -6.765 -7.473 -8.629 1.00 97.25 110 ILE A CA 1
ATOM 853 C C . ILE A 1 110 ? -7.872 -7.215 -7.605 1.00 97.25 110 ILE A C 1
ATOM 855 O O . ILE A 1 110 ? -8.896 -6.617 -7.933 1.00 97.25 110 ILE A O 1
ATOM 859 N N . TRP A 1 111 ? -7.640 -7.624 -6.358 1.00 97.25 111 TRP A N 1
ATOM 860 C CA . TRP A 1 111 ? -8.533 -7.377 -5.228 1.00 97.25 111 TRP A CA 1
ATOM 861 C C . TRP A 1 111 ? -7.899 -6.366 -4.279 1.00 97.25 111 TRP A C 1
ATOM 863 O O . TRP A 1 111 ? -6.734 -6.499 -3.891 1.00 97.25 111 TRP A O 1
ATOM 873 N N . THR A 1 112 ? -8.681 -5.366 -3.887 1.00 95.75 112 THR A N 1
ATOM 874 C CA . THR A 1 112 ? -8.274 -4.328 -2.939 1.00 95.75 112 THR A CA 1
ATOM 875 C C . THR A 1 112 ? -9.225 -4.294 -1.749 1.00 95.75 112 THR A C 1
ATOM 877 O O . THR A 1 112 ? -10.329 -4.835 -1.795 1.00 95.75 112 THR A O 1
ATOM 880 N N . ASN A 1 113 ? -8.792 -3.664 -0.663 1.00 92.50 113 ASN A N 1
ATOM 881 C CA . ASN A 1 113 ? -9.596 -3.432 0.539 1.00 92.50 113 ASN A CA 1
ATOM 882 C C . ASN A 1 113 ? -10.529 -2.203 0.430 1.00 92.50 113 ASN A C 1
ATOM 884 O O . ASN A 1 113 ? -11.106 -1.787 1.430 1.00 92.50 113 ASN A O 1
ATOM 888 N N . GLY A 1 114 ? -10.643 -1.598 -0.758 1.00 91.38 114 GLY A N 1
ATOM 889 C CA . GLY A 1 114 ? -11.438 -0.393 -1.006 1.00 91.38 114 GLY A CA 1
ATOM 890 C C . GLY A 1 114 ? -10.691 0.934 -0.832 1.00 91.38 114 GLY A C 1
ATOM 891 O O . GLY A 1 114 ? -11.191 1.950 -1.300 1.00 91.38 114 GLY A O 1
ATOM 892 N N . SER A 1 115 ? -9.482 0.959 -0.252 1.00 91.62 115 SER A N 1
ATOM 893 C CA . SER A 1 115 ? -8.701 2.208 -0.108 1.00 91.62 115 SER A CA 1
ATOM 894 C C . SER A 1 115 ? -8.184 2.761 -1.431 1.00 91.62 115 SER A C 1
ATOM 896 O O . SER A 1 115 ? -7.885 3.947 -1.541 1.00 91.62 115 SER A O 1
ATOM 898 N N . ILE A 1 116 ? -8.064 1.901 -2.439 1.00 93.12 116 ILE A N 1
ATOM 899 C CA . ILE A 1 116 ? -7.709 2.270 -3.803 1.00 93.12 116 ILE A CA 1
ATOM 900 C C . ILE A 1 116 ? -8.468 1.374 -4.780 1.00 93.12 116 ILE A C 1
ATOM 902 O O . ILE A 1 116 ? -8.665 0.178 -4.531 1.00 93.12 116 ILE A O 1
ATOM 906 N N . ASN A 1 117 ? -8.854 1.938 -5.920 1.00 94.94 117 ASN A N 1
ATOM 907 C CA . ASN A 1 117 ? -9.443 1.160 -7.002 1.00 94.94 117 ASN A CA 1
ATOM 908 C C . ASN A 1 117 ? -8.373 0.279 -7.676 1.00 94.94 117 ASN A C 1
ATOM 910 O O . ASN A 1 117 ? -7.239 0.734 -7.851 1.00 94.94 117 ASN A O 1
ATOM 914 N N . PRO A 1 118 ? -8.719 -0.940 -8.130 1.00 96.25 118 PRO A N 1
ATOM 915 C CA . PRO A 1 118 ? -7.785 -1.837 -8.816 1.00 96.25 118 PRO A CA 1
ATOM 916 C C . PRO A 1 118 ? -7.047 -1.205 -10.007 1.00 96.25 118 PRO A C 1
ATOM 918 O O . PRO A 1 118 ? -5.847 -1.413 -10.175 1.00 96.25 118 PRO A O 1
ATOM 921 N N . GLU A 1 119 ? -7.739 -0.386 -10.804 1.00 95.38 119 GLU A N 1
ATOM 922 C CA . GLU A 1 119 ? -7.149 0.341 -11.936 1.00 95.38 119 GLU A CA 1
ATOM 923 C C . GLU A 1 119 ? -6.074 1.336 -11.478 1.00 95.38 119 GLU A C 1
ATOM 925 O O . GLU A 1 119 ? -4.966 1.359 -12.013 1.00 95.38 119 GLU A O 1
ATOM 930 N N . MET A 1 120 ? -6.365 2.109 -10.431 1.00 94.62 120 MET A N 1
ATOM 931 C CA . MET A 1 120 ? -5.413 3.062 -9.860 1.00 94.62 120 MET A CA 1
ATOM 932 C C . MET A 1 120 ? -4.207 2.346 -9.247 1.00 94.62 120 MET A C 1
ATOM 934 O O . MET A 1 120 ? -3.075 2.793 -9.431 1.00 94.62 120 MET A O 1
ATOM 938 N N . ALA A 1 121 ? -4.422 1.202 -8.589 1.00 95.38 121 ALA A N 1
ATOM 939 C CA . ALA A 1 121 ? -3.333 0.370 -8.083 1.00 95.38 121 ALA A CA 1
ATOM 940 C C . ALA A 1 121 ? -2.402 -0.100 -9.214 1.00 95.38 121 ALA A C 1
ATOM 942 O O . ALA A 1 121 ? -1.181 -0.028 -9.066 1.00 95.38 121 ALA A O 1
ATOM 943 N N . LEU A 1 122 ? -2.962 -0.509 -10.359 1.00 95.62 122 LEU A N 1
ATOM 944 C CA . LEU A 1 122 ? -2.193 -0.914 -11.540 1.00 95.62 122 LEU A CA 1
ATOM 945 C C . LEU A 1 122 ? -1.415 0.257 -12.166 1.00 95.62 122 LEU A C 1
ATOM 947 O O . LEU A 1 122 ? -0.275 0.094 -12.615 1.00 95.62 122 LEU A O 1
ATOM 951 N N . VAL A 1 123 ? -2.008 1.453 -12.196 1.00 95.81 123 VAL A N 1
ATOM 952 C CA . VAL A 1 123 ? -1.333 2.670 -12.673 1.00 95.81 123 VAL A CA 1
ATOM 953 C C . VAL A 1 123 ? -0.142 3.006 -11.777 1.00 95.81 123 VAL A C 1
ATOM 955 O O . VAL A 1 123 ? 0.962 3.227 -12.284 1.00 95.81 123 VAL A O 1
ATOM 958 N N . GLU A 1 124 ? -0.329 3.004 -10.457 1.00 93.50 124 GLU A N 1
ATOM 959 C CA . GLU A 1 124 ? 0.750 3.274 -9.504 1.00 93.50 124 GLU A CA 1
ATOM 960 C C . GLU A 1 124 ? 1.851 2.209 -9.569 1.00 93.50 124 GLU A C 1
ATOM 962 O O . GLU A 1 124 ? 3.034 2.556 -9.651 1.00 93.50 124 GLU A O 1
ATOM 967 N N . SER A 1 125 ? 1.502 0.921 -9.657 1.00 94.50 125 SER A N 1
ATOM 968 C CA . SER A 1 125 ? 2.499 -0.145 -9.817 1.00 94.50 125 SER A CA 1
ATOM 969 C C . SER A 1 125 ? 3.301 0.011 -11.112 1.00 94.50 125 SER A C 1
ATOM 971 O O . SER A 1 125 ? 4.517 -0.176 -11.115 1.00 94.50 125 SER A O 1
ATOM 973 N N . SER A 1 126 ? 2.653 0.419 -12.206 1.00 95.38 126 SER A N 1
ATOM 974 C CA . SER A 1 126 ? 3.315 0.661 -13.494 1.00 95.38 126 SER A CA 1
ATOM 975 C C . SER A 1 126 ? 4.268 1.860 -13.437 1.00 95.38 126 SER A C 1
ATOM 977 O O . SER A 1 126 ? 5.373 1.801 -13.986 1.00 95.38 126 SER A O 1
ATOM 979 N N . LYS A 1 127 ? 3.892 2.941 -12.735 1.00 95.06 127 LYS A N 1
ATOM 980 C CA . LYS A 1 127 ? 4.780 4.093 -12.489 1.00 95.06 127 LYS A CA 1
ATOM 981 C C . LYS A 1 127 ? 6.021 3.678 -11.700 1.00 95.06 127 LYS A C 1
ATOM 983 O O . LYS A 1 127 ? 7.127 4.088 -12.061 1.00 95.06 127 LYS A O 1
ATOM 988 N N . ILE A 1 128 ? 5.844 2.863 -10.657 1.00 93.69 128 ILE A N 1
ATOM 989 C CA . ILE A 1 128 ? 6.940 2.331 -9.836 1.00 93.69 128 ILE A CA 1
ATOM 990 C C . ILE A 1 128 ? 7.857 1.449 -10.690 1.00 93.69 128 ILE A C 1
ATOM 992 O O . ILE A 1 128 ? 9.065 1.683 -10.718 1.00 93.69 128 ILE A O 1
ATOM 996 N N . LEU A 1 129 ? 7.299 0.508 -11.458 1.00 94.81 129 LEU A N 1
ATOM 997 C CA . LEU A 1 129 ? 8.067 -0.360 -12.356 1.00 94.81 129 LEU A CA 1
ATOM 998 C C . LEU A 1 129 ? 8.899 0.454 -13.354 1.00 94.81 129 LEU A C 1
ATOM 1000 O O . LEU A 1 129 ? 10.101 0.231 -13.488 1.00 94.81 129 LEU A O 1
ATOM 1004 N N . ARG A 1 130 ? 8.294 1.454 -14.004 1.00 92.38 130 ARG A N 1
ATOM 1005 C CA . ARG A 1 130 ? 9.010 2.352 -14.920 1.00 92.38 130 ARG A CA 1
ATOM 1006 C C . ARG A 1 130 ? 10.158 3.076 -14.218 1.00 92.38 130 ARG A C 1
ATOM 1008 O O . ARG A 1 130 ? 11.254 3.144 -14.764 1.00 92.38 130 ARG A O 1
ATOM 1015 N N . LYS A 1 131 ? 9.938 3.586 -13.001 1.00 91.88 131 LYS A N 1
ATOM 1016 C CA . LYS A 1 131 ? 10.989 4.248 -12.210 1.00 91.88 131 LYS A CA 1
ATOM 1017 C C . LYS A 1 131 ? 12.175 3.312 -11.945 1.00 91.88 131 LYS A C 1
ATOM 1019 O O . LYS A 1 131 ? 13.310 3.771 -12.014 1.00 91.88 131 LYS A O 1
ATOM 1024 N N . HIS A 1 132 ? 11.925 2.026 -11.701 1.00 91.50 132 HIS A N 1
ATOM 1025 C CA . HIS A 1 132 ? 12.979 1.019 -11.542 1.00 91.50 132 HIS A CA 1
ATOM 1026 C C . HIS A 1 132 ? 13.663 0.618 -12.856 1.00 91.50 132 HIS A C 1
ATOM 1028 O O . HIS A 1 132 ? 14.812 0.185 -12.823 1.00 91.50 132 HIS A O 1
ATOM 1034 N N . LEU A 1 133 ? 13.001 0.788 -14.003 1.00 89.94 133 LEU A N 1
ATOM 1035 C CA . LEU A 1 133 ? 13.596 0.547 -15.321 1.00 89.94 133 LEU A CA 1
ATOM 1036 C C . LEU A 1 133 ? 14.436 1.725 -15.830 1.00 89.94 133 LEU A C 1
ATOM 1038 O O . LEU A 1 133 ? 15.382 1.503 -16.582 1.00 89.94 133 LEU A O 1
ATOM 1042 N N . ASN A 1 134 ? 14.138 2.959 -15.407 1.00 86.00 134 ASN A N 1
ATOM 1043 C CA . ASN A 1 134 ? 14.844 4.167 -15.851 1.00 86.00 134 ASN A CA 1
ATOM 1044 C C . ASN A 1 134 ? 16.383 4.067 -15.796 1.00 86.00 134 ASN A C 1
ATOM 1046 O O . ASN A 1 134 ? 17.004 4.471 -16.780 1.00 86.00 134 ASN A O 1
ATOM 1050 N N . PRO A 1 135 ? 17.013 3.517 -14.734 1.00 84.38 135 PRO A N 1
ATOM 1051 C CA . PRO A 1 135 ? 18.461 3.340 -14.709 1.00 84.38 135 PRO A CA 1
ATOM 1052 C C . PRO A 1 135 ? 18.979 2.543 -15.908 1.00 84.38 135 PRO A C 1
ATOM 1054 O O . PRO A 1 135 ? 19.954 2.952 -16.517 1.00 84.38 135 PRO A O 1
ATOM 1057 N N . PHE A 1 136 ? 18.301 1.462 -16.305 1.00 81.81 136 PHE A N 1
ATOM 1058 C CA . PHE A 1 136 ? 18.717 0.606 -17.424 1.00 81.81 136 PHE A CA 1
ATOM 1059 C C . PHE A 1 136 ? 18.531 1.265 -18.792 1.00 81.81 136 PHE A C 1
ATOM 1061 O O . PHE A 1 136 ? 19.287 0.986 -19.715 1.00 81.81 136 PHE A O 1
ATOM 1068 N N . VAL A 1 137 ? 17.543 2.151 -18.927 1.00 73.69 137 VAL A N 1
ATOM 1069 C CA . VAL A 1 137 ? 17.276 2.883 -20.177 1.00 73.69 137 VAL A CA 1
ATOM 1070 C C . VAL A 1 137 ? 18.324 3.976 -20.423 1.00 73.69 137 VAL A C 1
ATOM 1072 O O . VAL A 1 137 ? 18.594 4.322 -21.568 1.00 73.69 137 VAL A O 1
ATOM 1075 N N . GLN A 1 138 ? 18.936 4.505 -19.360 1.00 62.03 138 GLN A N 1
ATOM 1076 C CA . GLN A 1 138 ? 19.949 5.565 -19.432 1.00 62.03 138 GLN A CA 1
ATOM 1077 C C . GLN A 1 138 ? 21.384 5.042 -19.633 1.00 62.03 138 GLN A C 1
ATOM 1079 O O . GLN A 1 138 ? 22.297 5.841 -19.823 1.00 62.03 138 GLN A O 1
ATOM 1084 N N . TYR A 1 139 ? 21.596 3.720 -19.661 1.00 56.09 139 TYR A N 1
ATOM 1085 C CA . TYR A 1 139 ? 22.875 3.105 -20.038 1.00 56.09 139 TYR A CA 1
ATOM 1086 C C . TYR A 1 139 ? 23.020 3.028 -21.570 1.00 56.09 139 TYR A C 1
ATOM 1088 O O . TYR A 1 139 ? 23.081 1.949 -22.154 1.00 56.09 139 TYR A O 1
ATOM 1096 N N . SER A 1 140 ? 23.069 4.175 -22.250 1.00 59.06 140 SER A N 1
ATOM 1097 C CA . SER A 1 140 ? 23.557 4.237 -23.640 1.00 59.06 140 SER A CA 1
ATOM 1098 C C . SER A 1 140 ? 25.088 4.190 -23.719 1.00 59.06 140 SER A C 1
ATOM 1100 O O . SER A 1 140 ? 25.639 3.842 -24.759 1.00 59.06 140 SER A O 1
ATOM 1102 N N . GLU A 1 141 ? 25.777 4.470 -22.614 1.00 59.62 141 GLU A N 1
ATOM 1103 C CA . GLU A 1 141 ? 27.209 4.233 -22.456 1.00 59.62 141 GLU A CA 1
ATOM 1104 C C . GLU A 1 141 ? 27.392 3.109 -21.438 1.00 59.62 141 GLU A C 1
ATOM 1106 O O . GLU A 1 141 ? 26.924 3.214 -20.302 1.00 59.62 141 GLU A O 1
ATOM 1111 N N . LEU A 1 142 ? 28.044 2.008 -21.834 1.00 57.00 142 LEU A N 1
ATOM 1112 C CA . LEU A 1 142 ? 28.534 1.046 -20.851 1.00 57.00 142 LEU A CA 1
ATOM 1113 C C . LEU A 1 142 ? 29.420 1.827 -19.875 1.00 57.00 142 LEU A C 1
ATOM 1115 O O . LEU A 1 142 ? 30.437 2.382 -20.288 1.00 57.00 142 LEU A O 1
ATOM 1119 N N . GLY A 1 143 ? 29.059 1.842 -18.589 1.00 58.19 143 GLY A N 1
ATOM 1120 C CA . GLY A 1 143 ? 29.996 2.267 -17.552 1.00 58.19 143 GLY A CA 1
ATOM 1121 C C . GLY A 1 143 ? 31.319 1.500 -17.705 1.00 58.19 143 GLY A C 1
ATOM 1122 O O . GLY A 1 143 ? 31.317 0.403 -18.283 1.00 58.19 143 GLY A O 1
ATOM 1123 N N . PRO A 1 144 ? 32.453 2.049 -17.228 1.00 54.72 144 PRO A N 1
ATOM 1124 C CA . PRO A 1 144 ? 33.738 1.366 -17.314 1.00 54.72 144 PRO A CA 1
ATOM 1125 C C . PRO A 1 144 ? 33.548 -0.065 -16.830 1.00 54.72 144 PRO A C 1
ATOM 1127 O O . PRO A 1 144 ? 32.962 -0.277 -15.766 1.00 54.72 144 PRO A O 1
ATOM 1130 N N . ARG A 1 145 ? 33.951 -1.038 -17.659 1.00 50.66 145 ARG A N 1
ATOM 1131 C CA . ARG A 1 145 ? 33.811 -2.463 -17.354 1.00 50.66 145 ARG A CA 1
ATOM 1132 C C . ARG A 1 145 ? 34.327 -2.679 -15.940 1.00 50.66 145 ARG A C 1
ATOM 1134 O O . ARG A 1 145 ? 35.534 -2.650 -15.707 1.00 50.66 145 ARG A O 1
ATOM 1141 N N . VAL A 1 146 ? 33.417 -2.892 -14.994 1.00 51.69 146 VAL A N 1
ATOM 1142 C CA . VAL A 1 146 ? 33.797 -3.429 -13.700 1.00 51.69 146 VAL A CA 1
ATOM 1143 C C . VAL A 1 146 ? 34.189 -4.854 -14.029 1.00 51.69 146 VAL A C 1
ATOM 1145 O O . VAL A 1 146 ? 33.331 -5.718 -14.205 1.00 51.69 146 VAL A O 1
ATOM 1148 N N . ASN A 1 147 ? 35.489 -5.075 -14.220 1.00 48.38 147 ASN A N 1
ATOM 1149 C CA . ASN A 1 147 ? 36.061 -6.405 -14.214 1.00 48.38 147 ASN A CA 1
ATOM 1150 C C . ASN A 1 147 ? 35.745 -6.960 -12.826 1.00 48.38 147 ASN A C 1
ATOM 1152 O O . ASN A 1 147 ? 36.495 -6.745 -11.875 1.00 48.38 147 ASN A O 1
ATOM 1156 N N . ALA A 1 148 ? 34.581 -7.598 -12.681 1.00 46.81 148 ALA A N 1
ATOM 1157 C CA . ALA A 1 148 ? 34.307 -8.419 -11.524 1.00 46.81 148 ALA A CA 1
ATOM 1158 C C . ALA A 1 148 ? 35.490 -9.389 -11.456 1.00 46.81 148 ALA A C 1
ATOM 1160 O O . ALA A 1 148 ? 35.761 -10.050 -12.466 1.00 46.81 148 ALA A O 1
ATOM 1161 N N . PRO A 1 149 ? 36.251 -9.424 -10.347 1.00 41.84 149 PRO A N 1
ATOM 1162 C CA . PRO A 1 149 ? 37.373 -10.333 -10.249 1.00 41.84 149 PRO A CA 1
ATOM 1163 C C . PRO A 1 149 ? 36.810 -11.719 -10.520 1.00 41.84 149 PRO A C 1
ATOM 1165 O O . PRO A 1 149 ? 35.889 -12.163 -9.827 1.00 41.84 149 PRO A O 1
ATOM 1168 N N . VAL A 1 150 ? 37.299 -12.355 -11.586 1.00 44.66 150 VAL A N 1
ATOM 1169 C CA . VAL A 1 150 ? 36.955 -13.733 -11.909 1.00 44.66 150 VAL A CA 1
ATOM 1170 C C . VAL A 1 150 ? 37.241 -14.517 -10.637 1.00 44.66 150 VAL A C 1
ATOM 1172 O O . VAL A 1 150 ? 38.389 -14.638 -10.208 1.00 44.66 150 VAL A O 1
ATOM 1175 N N . ARG A 1 151 ? 36.177 -14.973 -9.968 1.00 46.50 151 ARG A N 1
ATOM 1176 C CA . ARG A 1 151 ? 36.281 -15.881 -8.829 1.00 46.50 151 ARG A CA 1
ATOM 1177 C C . ARG A 1 151 ? 36.818 -17.193 -9.375 1.00 46.50 151 ARG A C 1
ATOM 1179 O O . ARG A 1 151 ? 36.059 -18.066 -9.775 1.00 46.50 151 ARG A O 1
ATOM 1186 N N . GLY A 1 152 ? 38.136 -17.276 -9.450 1.00 44.09 152 GLY A N 1
ATOM 1187 C CA . GLY A 1 152 ? 38.822 -18.409 -10.034 1.00 44.09 152 GLY A CA 1
ATOM 1188 C C . GLY A 1 152 ? 40.174 -18.015 -10.590 1.00 44.09 152 GLY A C 1
ATOM 1189 O O . GLY A 1 152 ? 40.357 -18.052 -11.797 1.00 44.09 152 GLY A O 1
ATOM 1190 N N . GLN A 1 153 ? 41.114 -17.665 -9.717 1.00 38.25 153 GLN A N 1
ATOM 1191 C CA . GLN A 1 153 ? 42.366 -18.413 -9.604 1.00 38.25 153 GLN A CA 1
ATOM 1192 C C . GLN A 1 153 ? 43.213 -17.849 -8.465 1.00 38.25 153 GLN A C 1
ATOM 1194 O O . GLN A 1 153 ? 43.367 -16.645 -8.279 1.00 38.25 153 GLN A O 1
ATOM 1199 N N . VAL A 1 154 ? 43.687 -18.786 -7.657 1.00 38.34 154 VAL A N 1
ATOM 1200 C CA . VAL A 1 154 ? 44.608 -18.606 -6.543 1.00 38.34 154 VAL A CA 1
ATOM 1201 C C . VAL A 1 154 ? 45.843 -17.854 -7.033 1.00 38.34 154 VAL A C 1
ATOM 1203 O O . VAL A 1 154 ? 46.354 -18.136 -8.114 1.00 38.34 154 VAL A O 1
ATOM 1206 N N . GLY A 1 155 ? 46.287 -16.883 -6.235 1.00 48.09 155 GLY A N 1
ATOM 1207 C CA . GLY A 1 155 ? 47.392 -15.997 -6.561 1.00 48.09 155 GLY A CA 1
ATOM 1208 C C . GLY A 1 155 ? 48.651 -16.742 -6.990 1.00 48.09 155 GLY A C 1
ATOM 1209 O O . GLY A 1 155 ? 49.263 -17.468 -6.210 1.00 48.09 155 GLY A O 1
ATOM 1210 N N . THR A 1 156 ? 49.074 -16.471 -8.215 1.00 48.47 156 THR A N 1
ATOM 1211 C CA . THR A 1 156 ? 50.484 -16.463 -8.575 1.00 48.47 156 THR A CA 1
ATOM 1212 C C . THR A 1 156 ? 50.896 -15.002 -8.728 1.00 48.47 156 THR A C 1
ATOM 1214 O O . THR A 1 156 ? 50.117 -14.153 -9.172 1.00 48.47 156 THR A O 1
ATOM 1217 N N . THR A 1 157 ? 52.124 -14.680 -8.334 1.00 54.19 157 THR A N 1
ATOM 1218 C CA . THR A 1 157 ? 52.763 -13.368 -8.543 1.00 54.19 157 THR A CA 1
ATOM 1219 C C . THR A 1 157 ? 52.666 -12.879 -9.995 1.00 54.19 157 THR A C 1
ATOM 1221 O O . THR A 1 157 ? 52.681 -11.673 -10.240 1.00 54.19 157 THR A O 1
ATOM 1224 N N . ASP A 1 158 ? 52.475 -13.805 -10.935 1.00 61.22 158 ASP A N 1
ATOM 1225 C CA . ASP A 1 158 ? 52.359 -13.553 -12.368 1.00 61.22 158 ASP A CA 1
ATOM 1226 C C . ASP A 1 158 ? 51.057 -12.842 -12.755 1.00 61.22 158 ASP A C 1
ATOM 1228 O O . ASP A 1 158 ? 51.084 -11.996 -13.639 1.00 61.22 158 ASP A O 1
ATOM 1232 N N . ALA A 1 159 ? 49.932 -13.085 -12.069 1.00 62.25 159 ALA A N 1
ATOM 1233 C CA . ALA A 1 159 ? 48.653 -12.446 -12.411 1.00 62.25 159 ALA A CA 1
ATOM 1234 C C . ALA A 1 159 ? 48.632 -10.944 -12.067 1.00 62.25 159 ALA A C 1
ATOM 1236 O O . ALA A 1 159 ? 48.109 -10.119 -12.818 1.00 62.25 159 ALA A O 1
ATOM 1237 N N . ILE A 1 160 ? 49.249 -10.573 -10.940 1.00 66.62 160 ILE A N 1
ATOM 1238 C CA . ILE A 1 160 ? 49.398 -9.169 -10.528 1.00 66.62 160 ILE A CA 1
ATOM 1239 C C . ILE A 1 160 ? 50.398 -8.459 -11.448 1.00 66.62 160 ILE A C 1
ATOM 1241 O O . ILE A 1 160 ? 50.192 -7.300 -11.811 1.00 66.62 160 ILE A O 1
ATOM 1245 N N . LEU A 1 161 ? 51.469 -9.151 -11.847 1.00 72.69 161 LEU A N 1
ATOM 1246 C CA . LEU A 1 161 ? 52.456 -8.633 -12.789 1.00 72.69 161 LEU A CA 1
ATOM 1247 C C . LEU A 1 161 ? 51.841 -8.413 -14.181 1.00 72.69 161 LEU A C 1
ATOM 1249 O O . LEU A 1 161 ? 51.989 -7.332 -14.744 1.00 72.69 161 LEU A O 1
ATOM 1253 N N . GLU A 1 162 ? 51.088 -9.383 -14.697 1.00 75.00 162 GLU A N 1
ATOM 1254 C CA . GLU A 1 162 ? 50.352 -9.292 -15.965 1.00 75.00 162 GLU A CA 1
ATOM 1255 C C . GLU A 1 162 ? 49.346 -8.134 -15.962 1.00 75.00 162 GLU A C 1
ATOM 1257 O O . GLU A 1 162 ? 49.285 -7.360 -16.919 1.00 75.00 162 GLU A O 1
ATOM 1262 N N . SER A 1 163 ? 48.625 -7.935 -14.854 1.00 76.88 163 SER A N 1
ATOM 1263 C CA . SER A 1 163 ? 47.717 -6.793 -14.705 1.00 76.88 163 SER A CA 1
ATOM 1264 C C . SER A 1 163 ? 48.446 -5.448 -14.778 1.00 76.88 163 SER A C 1
ATOM 1266 O O . SER A 1 163 ? 47.920 -4.513 -15.377 1.00 76.88 163 SER A O 1
ATOM 1268 N N . LYS A 1 164 ? 49.642 -5.331 -14.188 1.00 80.69 164 LYS A N 1
ATOM 1269 C CA . LYS A 1 164 ? 50.446 -4.095 -14.235 1.00 80.69 164 LYS A CA 1
ATOM 1270 C C . LYS A 1 164 ? 51.057 -3.850 -15.616 1.00 80.69 164 LYS A C 1
ATOM 1272 O O . LYS A 1 164 ? 51.188 -2.706 -16.031 1.00 80.69 164 LYS A O 1
ATOM 1277 N N . LEU A 1 165 ? 51.425 -4.911 -16.333 1.00 81.38 165 LEU A N 1
ATOM 1278 C CA . LEU A 1 165 ? 52.014 -4.822 -17.672 1.00 81.38 165 LEU A CA 1
ATOM 1279 C C . LEU A 1 165 ? 50.989 -4.410 -18.738 1.00 81.38 165 LEU A C 1
ATOM 1281 O O . LEU A 1 165 ? 51.340 -3.699 -19.677 1.00 81.38 165 LEU A O 1
ATOM 1285 N N . ASN A 1 166 ? 49.728 -4.819 -18.588 1.00 81.56 166 ASN A N 1
ATOM 1286 C CA . ASN A 1 166 ? 48.660 -4.512 -19.547 1.00 81.56 166 ASN A CA 1
ATOM 1287 C C . ASN A 1 166 ? 48.005 -3.131 -19.327 1.00 81.56 166 ASN A C 1
ATOM 1289 O O . ASN A 1 166 ? 47.080 -2.771 -20.050 1.00 81.56 166 ASN A O 1
ATOM 1293 N N . MET A 1 167 ? 48.490 -2.355 -18.355 1.00 82.81 167 MET A N 1
ATOM 1294 C CA . MET A 1 167 ? 48.060 -0.979 -18.096 1.00 82.81 167 MET A CA 1
ATOM 1295 C C . MET A 1 167 ? 48.496 -0.042 -19.234 1.00 82.81 167 MET A C 1
ATOM 1297 O O . MET A 1 167 ? 49.575 -0.210 -19.821 1.00 82.81 167 MET A O 1
ATOM 1301 N N . THR A 1 168 ? 47.660 0.947 -19.558 1.00 83.69 168 THR A N 1
ATOM 1302 C CA . THR A 1 168 ? 47.982 1.939 -20.594 1.00 83.69 168 THR A CA 1
ATOM 1303 C C . THR A 1 168 ? 48.895 3.027 -20.034 1.00 83.69 168 THR A C 1
ATOM 1305 O O . THR A 1 168 ? 48.911 3.278 -18.828 1.00 83.69 168 THR A O 1
ATOM 1308 N N . LEU A 1 169 ? 49.669 3.698 -20.892 1.00 79.88 169 LEU A N 1
ATOM 1309 C CA . LEU A 1 169 ? 50.502 4.819 -20.436 1.00 79.88 169 LEU A CA 1
ATOM 1310 C C . LEU A 1 169 ? 49.686 6.012 -19.927 1.00 79.88 169 LEU A C 1
ATOM 1312 O O . LEU A 1 169 ? 50.177 6.752 -19.076 1.00 79.88 169 LEU A O 1
ATOM 1316 N N . ALA A 1 170 ? 48.447 6.176 -20.398 1.00 77.75 170 ALA A N 1
ATOM 1317 C CA . ALA A 1 170 ? 47.547 7.226 -19.928 1.00 77.75 170 ALA A CA 1
ATOM 1318 C C . ALA A 1 170 ? 47.227 7.071 -18.430 1.00 77.75 170 ALA A C 1
ATOM 1320 O O . ALA A 1 170 ? 47.157 8.061 -17.702 1.00 77.75 170 ALA A O 1
ATOM 1321 N N . ASP A 1 171 ? 47.128 5.826 -17.957 1.00 78.81 171 ASP A N 1
ATOM 1322 C CA . ASP A 1 171 ? 46.849 5.514 -16.555 1.00 78.81 171 ASP A CA 1
ATOM 1323 C C . ASP A 1 171 ? 48.084 5.702 -15.648 1.00 78.81 171 ASP A C 1
ATOM 1325 O O . ASP A 1 171 ? 47.964 5.759 -14.425 1.00 78.81 171 ASP A O 1
ATOM 1329 N N . LEU A 1 172 ? 49.291 5.800 -16.223 1.00 78.00 172 LEU A N 1
ATOM 1330 C CA . LEU A 1 172 ? 50.546 5.968 -15.477 1.00 78.00 172 LEU A CA 1
ATOM 1331 C C . LEU A 1 172 ? 50.764 7.408 -14.973 1.00 78.00 172 LEU A C 1
ATOM 1333 O O . LEU A 1 172 ? 51.749 7.667 -14.279 1.00 78.00 172 LEU A O 1
ATOM 1337 N N . HIS A 1 173 ? 49.860 8.331 -15.332 1.00 80.25 173 HIS A N 1
ATOM 1338 C CA . HIS A 1 173 ? 49.880 9.749 -14.957 1.00 80.25 173 HIS A CA 1
ATOM 1339 C C . HIS A 1 173 ? 51.250 10.419 -15.157 1.00 80.25 173 HIS A C 1
ATOM 1341 O O . HIS A 1 173 ? 51.734 11.160 -14.299 1.00 80.25 173 HIS A O 1
ATOM 1347 N N . LEU A 1 174 ? 51.884 10.135 -16.295 1.00 84.75 174 LEU A N 1
ATOM 1348 C CA . LEU A 1 174 ? 53.117 10.794 -16.715 1.00 84.75 174 LEU A CA 1
ATOM 1349 C C . LEU A 1 174 ? 52.844 12.235 -17.165 1.00 84.75 174 LEU A C 1
ATOM 1351 O O . LEU A 1 174 ? 51.728 12.589 -17.559 1.00 84.75 174 LEU A O 1
ATOM 1355 N N . SER A 1 175 ? 53.876 13.076 -17.142 1.00 86.19 175 SER A N 1
ATOM 1356 C CA . SER A 1 175 ? 53.805 14.419 -17.705 1.00 86.19 175 SER A CA 1
ATOM 1357 C C . SER A 1 175 ? 53.415 14.382 -19.183 1.00 86.19 175 SER A C 1
ATOM 1359 O O . SER A 1 175 ? 53.792 13.484 -19.936 1.00 86.19 175 SER A O 1
ATOM 1361 N N . VAL A 1 176 ? 52.716 15.427 -19.634 1.00 82.75 176 VAL A N 1
ATOM 1362 C CA . VAL A 1 176 ? 52.289 15.585 -21.038 1.00 82.75 176 VAL A CA 1
ATOM 1363 C C . VAL A 1 176 ? 53.471 15.435 -22.006 1.00 82.75 176 VAL A C 1
ATOM 1365 O O . VAL A 1 176 ? 53.331 14.891 -23.096 1.00 82.75 176 VAL A O 1
ATOM 1368 N N . ARG A 1 177 ? 54.667 15.870 -21.590 1.00 82.62 177 ARG A N 1
ATOM 1369 C CA . ARG A 1 177 ? 55.896 15.711 -22.369 1.00 82.62 177 ARG A CA 1
ATOM 1370 C C . ARG A 1 177 ? 56.314 14.244 -22.483 1.00 82.62 177 ARG A C 1
ATOM 1372 O O . ARG A 1 177 ? 56.620 13.807 -23.588 1.00 82.62 177 ARG A O 1
ATOM 1379 N N . ALA A 1 178 ? 56.337 13.508 -21.373 1.00 84.00 178 ALA A N 1
ATOM 1380 C CA . ALA A 1 178 ? 56.698 12.095 -21.347 1.00 84.00 178 ALA A CA 1
ATOM 1381 C C . ALA A 1 178 ? 55.726 11.248 -22.181 1.00 84.00 178 ALA A C 1
ATOM 1383 O O . ALA A 1 178 ? 56.173 10.478 -23.030 1.00 84.00 178 ALA A O 1
ATOM 1384 N N . SER A 1 179 ? 54.417 11.451 -22.004 1.00 85.31 179 SER A N 1
ATOM 1385 C CA . SER A 1 179 ? 53.379 10.720 -22.741 1.00 85.31 179 SER A CA 1
ATOM 1386 C C . SER A 1 179 ? 53.479 10.955 -24.247 1.00 85.31 179 SER A C 1
ATOM 1388 O O . SER A 1 179 ? 53.555 9.996 -25.007 1.00 85.31 179 SER A O 1
ATOM 1390 N N . ASN A 1 180 ? 53.619 12.213 -24.681 1.00 83.50 180 ASN A N 1
ATOM 1391 C CA . ASN A 1 180 ? 53.724 12.537 -26.106 1.00 83.50 180 ASN A CA 1
ATOM 1392 C C . ASN A 1 180 ? 54.998 11.968 -26.755 1.00 83.50 180 ASN A C 1
ATOM 1394 O O . ASN A 1 180 ? 54.970 11.573 -27.920 1.00 83.50 180 ASN A O 1
ATOM 1398 N N . CYS A 1 181 ? 56.122 11.920 -26.027 1.00 85.00 181 CYS A N 1
ATOM 1399 C CA . CYS A 1 181 ? 57.354 11.330 -26.559 1.00 85.00 181 CYS A CA 1
ATOM 1400 C C . CYS A 1 181 ? 57.221 9.806 -26.715 1.00 85.00 181 CYS A C 1
ATOM 1402 O O . CYS A 1 181 ? 57.634 9.259 -27.734 1.00 85.00 181 CYS A O 1
ATOM 1404 N N . LEU A 1 182 ? 56.610 9.123 -25.743 1.00 86.06 182 LEU A N 1
ATOM 1405 C CA . LEU A 1 182 ? 56.410 7.671 -25.789 1.00 86.06 182 LEU A CA 1
ATOM 1406 C C . LEU A 1 182 ? 55.373 7.257 -26.846 1.00 86.06 182 LEU A C 1
ATOM 1408 O O . LEU A 1 182 ? 55.596 6.292 -27.577 1.00 86.06 182 LEU A O 1
ATOM 1412 N N . GLU A 1 183 ? 54.294 8.027 -26.997 1.00 84.75 183 GLU A N 1
ATOM 1413 C CA . GLU A 1 183 ? 53.296 7.815 -28.052 1.00 84.75 183 GLU A CA 1
ATOM 1414 C C . GLU A 1 183 ? 53.893 7.993 -29.453 1.00 84.75 183 GLU A C 1
ATOM 1416 O O . GLU A 1 183 ? 53.573 7.219 -30.355 1.00 84.75 183 GLU A O 1
ATOM 1421 N N . SER A 1 184 ? 54.815 8.950 -29.634 1.00 82.56 184 SER A N 1
ATOM 1422 C CA . SER A 1 184 ? 55.482 9.170 -30.927 1.00 82.56 184 SER A CA 1
ATOM 1423 C C . SER A 1 184 ? 56.343 7.985 -31.388 1.00 82.56 184 SER A C 1
ATOM 1425 O O . SER A 1 184 ? 56.533 7.794 -32.587 1.00 82.56 184 SER A O 1
ATOM 1427 N N . GLU A 1 185 ? 56.777 7.142 -30.448 1.00 82.25 185 GLU A N 1
ATOM 1428 C CA . GLU A 1 185 ? 57.532 5.906 -30.688 1.00 82.25 185 GLU A CA 1
ATOM 1429 C C . GLU A 1 185 ? 56.639 4.648 -30.677 1.00 82.25 185 GLU A C 1
ATOM 1431 O O . GLU A 1 185 ? 57.131 3.519 -30.616 1.00 82.25 185 GLU A O 1
ATOM 1436 N N . ASN A 1 186 ? 55.312 4.821 -30.749 1.00 83.00 186 ASN A N 1
ATOM 1437 C CA . ASN A 1 186 ? 54.306 3.752 -30.679 1.00 83.00 186 ASN A CA 1
ATOM 1438 C C . ASN A 1 186 ? 54.381 2.899 -29.398 1.00 83.00 186 ASN A C 1
ATOM 1440 O O . ASN A 1 186 ? 54.034 1.715 -29.404 1.00 83.00 186 ASN A O 1
ATOM 1444 N N . ILE A 1 187 ? 54.827 3.484 -28.285 1.00 85.88 187 ILE A N 1
ATOM 1445 C CA . ILE A 1 187 ? 54.792 2.846 -26.968 1.00 85.88 187 ILE A CA 1
ATOM 1446 C C . ILE A 1 187 ? 53.481 3.278 -26.310 1.00 85.88 187 ILE A C 1
ATOM 1448 O O . ILE A 1 187 ? 53.343 4.430 -25.923 1.00 85.88 187 ILE A O 1
ATOM 1452 N N . LEU A 1 188 ? 52.508 2.370 -26.205 1.00 82.38 188 LEU A N 1
ATOM 1453 C CA . LEU A 1 188 ? 51.154 2.679 -25.706 1.00 82.38 188 LEU A CA 1
ATOM 1454 C C . LEU A 1 188 ? 50.841 2.009 -24.360 1.00 82.38 188 LEU A C 1
ATOM 1456 O O . LEU A 1 188 ? 49.936 2.423 -23.635 1.00 82.38 188 LEU A O 1
ATOM 1460 N N . THR A 1 189 ? 51.594 0.965 -24.011 1.00 86.56 189 THR A N 1
ATOM 1461 C CA . THR A 1 189 ? 51.371 0.148 -22.809 1.00 86.56 189 THR A CA 1
ATOM 1462 C C . THR A 1 189 ? 52.626 0.047 -21.955 1.00 86.56 189 THR A C 1
ATOM 1464 O O . THR A 1 189 ? 53.753 0.128 -22.455 1.00 86.56 189 THR A O 1
ATOM 1467 N N . VAL A 1 190 ? 52.439 -0.209 -20.658 1.00 86.38 190 VAL A N 1
ATOM 1468 C CA . VAL A 1 190 ? 53.549 -0.419 -19.715 1.00 86.38 190 VAL A CA 1
ATOM 1469 C C . VAL A 1 190 ? 54.415 -1.608 -20.139 1.00 86.38 190 VAL A C 1
ATOM 1471 O O . VAL A 1 190 ? 55.638 -1.527 -20.046 1.00 86.38 190 VAL A O 1
ATOM 1474 N N . ARG A 1 191 ? 53.817 -2.674 -20.692 1.00 85.56 191 ARG A N 1
ATOM 1475 C CA . ARG A 1 191 ? 54.530 -3.836 -21.253 1.00 85.56 191 ARG A CA 1
ATOM 1476 C C . ARG A 1 191 ? 55.575 -3.436 -22.291 1.00 85.56 191 ARG A C 1
ATOM 1478 O O . ARG A 1 191 ? 56.689 -3.948 -22.255 1.00 85.56 191 ARG A O 1
ATOM 1485 N N . GLN A 1 192 ? 55.218 -2.548 -23.214 1.00 84.62 192 GLN A N 1
ATOM 1486 C CA . GLN A 1 192 ? 56.128 -2.089 -24.266 1.00 84.62 192 GLN A CA 1
ATOM 1487 C C . GLN A 1 192 ? 57.209 -1.162 -23.705 1.00 84.62 192 GLN A C 1
ATOM 1489 O O . GLN A 1 192 ? 58.350 -1.210 -24.158 1.00 84.62 192 GLN A O 1
ATOM 1494 N N . LEU A 1 193 ? 56.869 -0.357 -22.695 1.00 87.12 193 LEU A N 1
ATOM 1495 C CA . LEU A 1 193 ? 57.798 0.564 -22.047 1.00 87.12 193 LEU A CA 1
ATOM 1496 C C . LEU A 1 193 ? 58.908 -0.170 -21.280 1.00 87.12 193 LEU A C 1
ATOM 1498 O O . LEU A 1 193 ? 60.081 0.147 -21.451 1.00 87.12 193 LEU A O 1
ATOM 1502 N N . VAL A 1 194 ? 58.569 -1.186 -20.479 1.00 87.38 194 VAL A N 1
ATOM 1503 C CA . VAL A 1 194 ? 59.560 -1.924 -19.667 1.00 87.38 194 VAL A CA 1
ATOM 1504 C C . VAL A 1 194 ? 60.520 -2.783 -20.497 1.00 87.38 194 VAL A C 1
ATOM 1506 O O . VAL A 1 194 ? 61.570 -3.174 -19.993 1.00 87.38 194 VAL A O 1
ATOM 1509 N N . GLN A 1 195 ? 60.186 -3.067 -21.760 1.00 85.50 195 GLN A N 1
ATOM 1510 C CA . GLN A 1 195 ? 61.050 -3.792 -22.700 1.00 85.50 195 GLN A CA 1
ATOM 1511 C C . GLN A 1 195 ? 62.129 -2.902 -23.336 1.00 85.50 195 GLN A C 1
ATOM 1513 O O . GLN A 1 195 ? 63.059 -3.425 -23.951 1.00 85.50 195 GLN A O 1
ATOM 1518 N N . ARG A 1 196 ? 62.019 -1.573 -23.209 1.00 84.94 196 ARG A N 1
ATOM 1519 C CA . ARG A 1 196 ? 63.024 -0.625 -23.701 1.00 84.94 196 ARG A CA 1
ATOM 1520 C C . ARG A 1 196 ? 64.108 -0.393 -22.657 1.00 84.94 196 ARG A C 1
ATOM 1522 O O . ARG A 1 196 ? 63.843 -0.388 -21.454 1.00 84.94 196 ARG A O 1
ATOM 1529 N N . ASN A 1 197 ? 65.329 -0.189 -23.140 1.00 86.81 197 ASN A N 1
ATOM 1530 C CA . ASN A 1 197 ? 66.465 0.179 -22.299 1.00 86.81 197 ASN A CA 1
ATOM 1531 C C . ASN A 1 197 ? 66.550 1.700 -22.133 1.00 86.81 197 ASN A C 1
ATOM 1533 O O . ASN A 1 197 ? 66.063 2.450 -22.976 1.00 86.81 197 ASN A O 1
ATOM 1537 N N . GLU A 1 198 ? 67.211 2.145 -21.064 1.00 84.75 198 GLU A N 1
ATOM 1538 C CA . GLU A 1 198 ? 67.407 3.570 -20.760 1.00 84.75 198 GLU A CA 1
ATOM 1539 C C . GLU A 1 198 ? 68.100 4.307 -21.923 1.00 84.75 198 GLU A C 1
ATOM 1541 O O . GLU A 1 198 ? 67.622 5.357 -22.350 1.00 84.75 198 GLU A O 1
ATOM 1546 N N . ASP A 1 199 ? 69.129 3.698 -22.520 1.00 83.50 199 ASP A N 1
ATOM 1547 C CA . ASP A 1 199 ? 69.855 4.266 -23.666 1.00 83.50 199 ASP A CA 1
ATOM 1548 C C . ASP A 1 199 ? 68.957 4.451 -24.899 1.00 83.50 199 ASP A C 1
ATOM 1550 O O . ASP A 1 199 ? 69.035 5.463 -25.587 1.00 83.50 199 ASP A O 1
ATOM 1554 N N . GLN A 1 200 ? 68.037 3.511 -25.141 1.00 82.62 200 GLN A N 1
ATOM 1555 C CA . GLN A 1 200 ? 67.103 3.579 -26.272 1.00 82.62 200 GLN A CA 1
ATOM 1556 C C . GLN A 1 200 ? 66.054 4.675 -26.086 1.00 82.62 200 GLN A C 1
ATOM 1558 O O . GLN A 1 200 ? 65.576 5.238 -27.064 1.00 82.62 200 GLN A O 1
ATOM 1563 N N . LEU A 1 201 ? 65.676 4.970 -24.839 1.00 84.06 201 LEU A N 1
ATOM 1564 C CA . LEU A 1 201 ? 64.732 6.043 -24.537 1.00 84.06 201 LEU A CA 1
ATOM 1565 C C . LEU A 1 201 ? 65.391 7.423 -24.643 1.00 84.06 201 LEU A C 1
ATOM 1567 O O . LEU A 1 201 ? 64.720 8.376 -25.015 1.00 84.06 201 LEU A O 1
ATOM 1571 N N . LEU A 1 202 ? 66.695 7.539 -24.375 1.00 85.44 202 LEU A N 1
ATOM 1572 C CA . LEU A 1 202 ? 67.442 8.793 -24.541 1.00 85.44 202 LEU A CA 1
ATOM 1573 C C . LEU A 1 202 ? 67.679 9.176 -26.010 1.00 85.44 202 LEU A C 1
ATOM 1575 O O . LEU A 1 202 ? 67.889 10.351 -26.304 1.00 85.44 202 LEU A O 1
ATOM 1579 N N . GLU A 1 203 ? 67.613 8.215 -26.933 1.00 82.62 203 GLU A N 1
ATOM 1580 C CA . GLU A 1 203 ? 67.670 8.471 -28.379 1.00 82.62 203 GLU A CA 1
ATOM 1581 C C . GLU A 1 203 ? 66.346 9.018 -28.945 1.00 82.62 203 GLU A C 1
ATOM 1583 O O . GLU A 1 203 ? 66.323 9.576 -30.046 1.00 82.62 203 GLU A O 1
ATOM 1588 N N . VAL A 1 204 ? 65.244 8.906 -28.193 1.00 82.44 204 VAL A N 1
ATOM 1589 C CA . VAL A 1 204 ? 63.922 9.376 -28.620 1.00 82.44 204 VAL A CA 1
ATOM 1590 C C . VAL A 1 204 ? 63.901 10.898 -28.712 1.00 82.44 204 VAL A C 1
ATOM 1592 O O . VAL A 1 204 ? 64.344 11.633 -27.823 1.00 82.44 204 VAL A O 1
ATOM 1595 N N . ARG A 1 205 ? 63.332 11.407 -29.806 1.00 78.38 205 ARG A N 1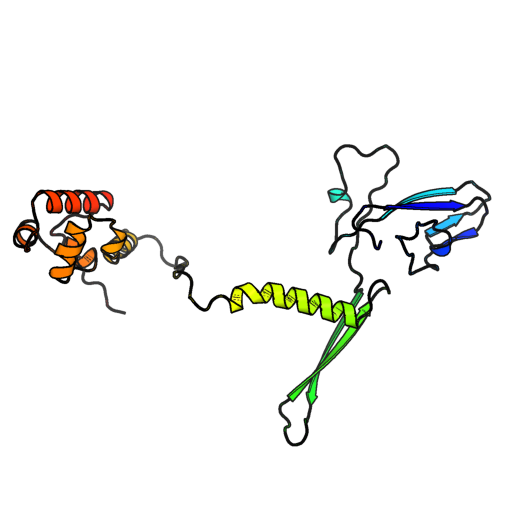
ATOM 1596 C CA . ARG A 1 205 ? 63.287 12.843 -30.084 1.00 78.38 205 ARG A CA 1
ATOM 1597 C C . ARG A 1 205 ? 62.569 13.595 -28.955 1.00 78.38 205 ARG A C 1
ATOM 1599 O O . ARG A 1 205 ? 61.400 13.355 -28.681 1.00 78.38 205 ARG A O 1
ATOM 1606 N N . ASN A 1 206 ? 63.254 14.579 -28.366 1.00 79.31 206 ASN A N 1
ATOM 1607 C CA . ASN A 1 206 ? 62.784 15.412 -27.244 1.00 79.31 206 ASN A CA 1
ATOM 1608 C C . ASN A 1 206 ? 62.644 14.694 -25.886 1.00 79.31 206 ASN A C 1
ATOM 1610 O O . ASN A 1 206 ? 62.167 15.317 -24.922 1.00 79.31 206 ASN A O 1
ATOM 1614 N N . PHE A 1 207 ? 63.113 13.448 -25.787 1.00 84.69 207 PHE A N 1
ATOM 1615 C CA . PHE A 1 207 ? 63.196 12.690 -24.545 1.00 84.69 207 PHE A CA 1
ATOM 1616 C C . PHE A 1 207 ? 64.489 13.059 -23.807 1.00 84.69 207 PHE A C 1
ATOM 1618 O O . PHE A 1 207 ? 65.581 12.982 -24.359 1.00 84.69 207 PHE A O 1
ATOM 1625 N N . GLY A 1 208 ? 64.365 13.558 -22.578 1.00 85.25 208 GLY A N 1
ATOM 1626 C CA . GLY A 1 208 ? 65.500 14.051 -21.793 1.00 85.25 208 GLY A CA 1
ATOM 1627 C C . GLY A 1 208 ? 65.692 13.288 -20.490 1.00 85.25 208 GLY A C 1
ATOM 1628 O O . GLY A 1 208 ? 64.829 12.524 -20.064 1.00 85.25 208 GLY A O 1
ATOM 1629 N N . GLU A 1 209 ? 66.798 13.565 -19.804 1.00 83.88 209 GLU A N 1
ATOM 1630 C CA . GLU A 1 209 ? 67.160 12.937 -18.525 1.00 83.88 209 GLU A CA 1
ATOM 1631 C C . GLU A 1 209 ? 66.108 13.170 -17.422 1.00 83.88 209 GLU A C 1
ATOM 1633 O O . GLU A 1 209 ? 65.842 12.301 -16.593 1.00 83.88 209 GLU A O 1
ATOM 1638 N N . THR A 1 210 ? 65.419 14.313 -17.453 1.00 84.00 210 THR A N 1
ATOM 1639 C CA . THR A 1 210 ? 64.294 14.609 -16.554 1.00 84.00 210 THR A CA 1
ATOM 1640 C C . THR A 1 210 ? 63.074 13.726 -16.826 1.00 84.00 210 THR A C 1
ATOM 1642 O O . THR A 1 210 ? 62.473 13.213 -15.886 1.00 84.00 210 THR A O 1
ATOM 1645 N N . THR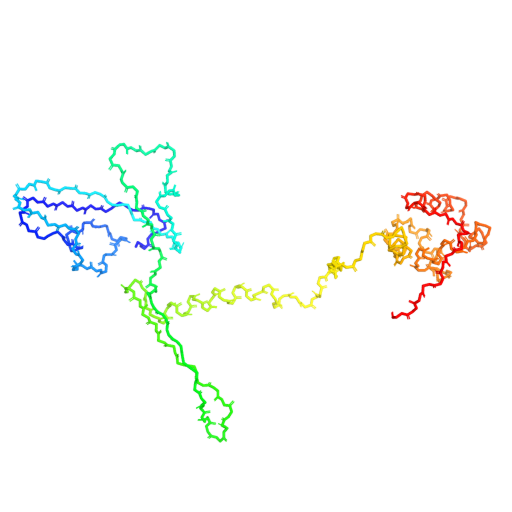 A 1 211 ? 62.745 13.492 -18.099 1.00 87.19 211 THR A N 1
ATOM 1646 C CA . T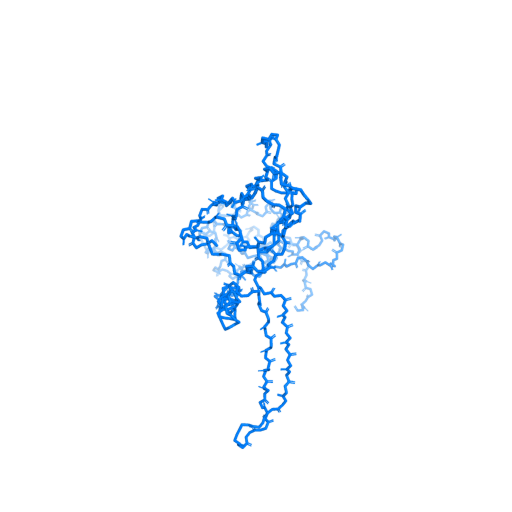HR A 1 211 ? 61.666 12.588 -18.537 1.00 87.19 211 THR A CA 1
ATOM 1647 C C . THR A 1 211 ? 62.000 11.128 -18.219 1.00 87.19 211 THR A C 1
ATOM 1649 O O . THR A 1 211 ? 61.136 10.372 -17.780 1.00 87.19 211 THR A O 1
ATOM 1652 N N . LEU A 1 212 ? 63.269 10.738 -18.364 1.00 87.31 212 LEU A N 1
ATOM 1653 C CA . LEU A 1 212 ? 63.746 9.401 -18.010 1.00 87.31 212 LEU A CA 1
ATOM 1654 C C . LEU A 1 212 ? 63.609 9.129 -16.504 1.00 87.31 212 LEU A C 1
ATOM 1656 O O . LEU A 1 212 ? 63.115 8.074 -16.105 1.00 87.31 212 LEU A O 1
ATOM 1660 N N . ASN A 1 213 ? 63.995 10.093 -15.664 1.00 86.62 213 ASN A N 1
ATOM 1661 C CA . ASN A 1 213 ? 63.867 9.981 -14.210 1.00 86.62 213 ASN A CA 1
ATOM 1662 C C . ASN A 1 213 ? 62.403 9.915 -13.754 1.00 86.62 213 ASN A C 1
ATOM 1664 O O . ASN A 1 213 ? 62.077 9.154 -12.841 1.00 86.62 213 ASN A O 1
ATOM 1668 N N . GLU A 1 214 ? 61.515 10.657 -14.414 1.00 87.44 214 GLU A N 1
ATOM 1669 C CA . GLU A 1 214 ? 60.072 10.597 -14.175 1.00 87.44 214 GLU A CA 1
ATOM 1670 C C . GLU A 1 214 ? 59.510 9.197 -14.468 1.00 87.44 214 GLU A C 1
ATOM 1672 O O . GLU A 1 214 ? 58.871 8.586 -13.607 1.00 87.44 214 GLU A O 1
ATOM 1677 N N . VAL A 1 215 ? 59.825 8.647 -15.645 1.00 87.81 215 VAL A N 1
ATOM 1678 C CA . VAL A 1 215 ? 59.428 7.287 -16.037 1.00 87.81 215 VAL A CA 1
ATOM 1679 C C . VAL A 1 215 ? 59.978 6.248 -15.058 1.00 87.81 215 VAL A C 1
ATOM 1681 O O . VAL A 1 215 ? 59.247 5.358 -14.623 1.00 87.81 215 VAL A O 1
ATOM 1684 N N . ARG A 1 216 ? 61.245 6.376 -14.649 1.00 85.50 216 ARG A N 1
ATOM 1685 C CA . ARG A 1 216 ? 61.873 5.478 -13.670 1.00 85.50 216 ARG A CA 1
ATOM 1686 C C . ARG A 1 216 ? 61.155 5.515 -12.323 1.00 85.50 216 ARG A C 1
ATOM 1688 O O . ARG A 1 216 ? 60.887 4.455 -11.759 1.00 85.50 216 ARG A O 1
ATOM 1695 N N . SER A 1 217 ? 60.827 6.707 -11.825 1.00 86.25 217 SER A N 1
ATOM 1696 C CA . SER A 1 217 ? 60.100 6.869 -10.563 1.00 86.25 217 SER A CA 1
ATOM 1697 C C . SER A 1 217 ? 58.742 6.170 -10.631 1.00 86.25 217 SER A C 1
ATOM 1699 O O . SER A 1 217 ? 58.439 5.345 -9.769 1.00 86.25 217 SER A O 1
ATOM 1701 N N . LYS A 1 218 ? 57.971 6.397 -11.703 1.00 85.56 218 LYS A N 1
ATOM 1702 C CA . LYS A 1 218 ? 56.642 5.789 -11.883 1.00 85.56 218 LYS A CA 1
ATOM 1703 C C . LYS A 1 218 ? 56.670 4.278 -12.073 1.00 85.56 218 LYS A C 1
ATOM 1705 O O . LYS A 1 218 ? 55.840 3.575 -11.502 1.00 85.56 218 LYS A O 1
ATOM 1710 N N . LEU A 1 219 ? 57.658 3.748 -12.787 1.00 86.25 219 LEU A N 1
ATOM 1711 C CA . LEU A 1 219 ? 57.843 2.300 -12.882 1.00 86.25 219 LEU A CA 1
ATOM 1712 C C . LEU A 1 219 ? 58.259 1.692 -11.536 1.00 86.25 219 LEU A C 1
ATOM 1714 O O . LEU A 1 219 ? 57.771 0.619 -11.182 1.00 86.25 219 LEU A O 1
ATOM 1718 N N . SER A 1 220 ? 59.087 2.391 -10.753 1.00 84.44 220 SER A N 1
ATOM 1719 C CA . SER A 1 220 ? 59.516 1.918 -9.433 1.00 84.44 220 SER A CA 1
ATOM 1720 C C . SER A 1 220 ? 58.377 1.874 -8.407 1.00 84.44 220 SER A C 1
ATOM 1722 O O . SER A 1 220 ? 58.313 0.916 -7.639 1.00 84.44 220 SER A O 1
ATOM 1724 N N . GLU A 1 221 ? 57.428 2.820 -8.460 1.00 83.75 221 GLU A N 1
ATOM 1725 C CA . GLU A 1 221 ? 56.189 2.809 -7.657 1.00 83.75 221 GLU A CA 1
ATOM 1726 C C . GLU A 1 221 ? 55.359 1.537 -7.918 1.00 83.75 221 GLU A C 1
ATOM 1728 O O . GLU A 1 221 ? 54.733 0.986 -7.013 1.00 83.75 221 GLU A O 1
ATOM 1733 N N . LEU A 1 222 ? 55.409 1.015 -9.148 1.00 79.12 222 LEU A N 1
ATOM 1734 C CA . LEU A 1 222 ? 54.735 -0.222 -9.548 1.00 79.12 222 LEU A CA 1
ATOM 1735 C C . LEU A 1 222 ? 55.578 -1.487 -9.312 1.00 79.12 222 LEU A C 1
ATOM 1737 O O . LEU A 1 222 ? 55.065 -2.599 -9.489 1.00 79.12 222 LEU A O 1
ATOM 1741 N N . GLY A 1 223 ? 56.831 -1.342 -8.870 1.00 79.81 223 GLY A N 1
ATOM 1742 C CA . GLY A 1 223 ? 57.790 -2.434 -8.680 1.00 79.81 223 GLY A CA 1
ATOM 1743 C C . GLY A 1 223 ? 58.417 -2.954 -9.981 1.00 79.81 223 GLY A C 1
ATOM 1744 O O . GLY A 1 223 ? 58.939 -4.067 -10.000 1.00 79.81 223 GLY A O 1
ATOM 1745 N N . LEU A 1 224 ? 58.349 -2.174 -11.063 1.00 85.00 224 LEU A N 1
ATOM 1746 C CA . LEU A 1 224 ? 58.872 -2.493 -12.393 1.00 85.00 224 LEU A CA 1
ATOM 1747 C C . LEU A 1 224 ? 60.166 -1.717 -12.682 1.00 85.00 224 LEU A C 1
ATOM 1749 O O . LEU A 1 224 ? 60.490 -0.727 -12.025 1.00 85.00 224 LEU A O 1
ATOM 1753 N N . ARG A 1 225 ? 60.934 -2.182 -13.669 1.00 84.75 225 ARG A N 1
ATOM 1754 C CA . ARG A 1 225 ? 62.212 -1.595 -14.097 1.00 84.75 225 ARG A CA 1
ATOM 1755 C C . ARG A 1 225 ? 62.296 -1.582 -15.624 1.00 84.75 225 ARG A C 1
ATOM 1757 O O . ARG A 1 225 ? 61.639 -2.378 -16.289 1.00 84.75 225 ARG A O 1
ATOM 1764 N N . LEU A 1 226 ? 63.106 -0.679 -16.166 1.00 86.69 226 LEU A N 1
ATOM 1765 C CA . LEU A 1 226 ? 63.421 -0.641 -17.596 1.00 86.69 226 LEU A CA 1
ATOM 1766 C C . LEU A 1 226 ? 64.366 -1.798 -17.963 1.00 86.69 226 LEU A C 1
ATOM 1768 O O . LEU A 1 226 ? 65.146 -2.254 -17.124 1.00 86.69 226 LEU A O 1
ATOM 1772 N N . GLY A 1 227 ? 64.276 -2.292 -19.198 1.00 77.75 227 GLY A N 1
ATOM 1773 C CA . GLY A 1 227 ? 65.062 -3.431 -19.688 1.00 77.75 227 GLY A CA 1
ATOM 1774 C C . GLY A 1 227 ? 64.656 -4.799 -19.120 1.00 77.75 227 GLY A C 1
ATOM 1775 O O . GLY A 1 227 ? 65.449 -5.743 -19.140 1.00 77.75 227 GLY A O 1
ATOM 1776 N N . MET A 1 228 ? 63.434 -4.938 -18.594 1.00 80.56 228 MET A N 1
ATOM 1777 C CA . MET A 1 228 ? 62.923 -6.221 -18.106 1.00 80.56 228 MET A CA 1
ATOM 1778 C C . MET A 1 228 ? 62.560 -7.150 -19.271 1.00 80.56 228 MET A C 1
ATOM 1780 O O . MET A 1 228 ? 61.856 -6.769 -20.207 1.00 80.56 228 MET A O 1
ATOM 1784 N N . ARG A 1 229 ? 62.972 -8.422 -19.182 1.00 70.94 229 ARG A N 1
ATOM 1785 C CA . ARG A 1 229 ? 62.481 -9.471 -20.087 1.00 70.94 229 ARG A CA 1
ATOM 1786 C C . ARG A 1 229 ? 61.093 -9.911 -19.638 1.00 70.94 229 ARG A C 1
ATOM 1788 O O . ARG A 1 229 ? 60.955 -10.650 -18.668 1.00 70.94 229 ARG A O 1
ATOM 1795 N N . VAL A 1 230 ? 60.075 -9.435 -20.343 1.00 72.00 230 VAL A N 1
ATOM 1796 C CA . VAL A 1 230 ? 58.680 -9.810 -20.097 1.00 72.00 230 VAL A CA 1
ATOM 1797 C C . VAL A 1 230 ? 58.371 -11.124 -20.829 1.00 72.00 230 VAL A C 1
ATOM 1799 O O . VAL A 1 230 ? 58.695 -11.220 -22.015 1.00 72.00 230 VAL A O 1
ATOM 1802 N N . PRO A 1 231 ? 57.746 -12.126 -20.182 1.00 63.78 231 PRO A N 1
ATOM 1803 C CA . PRO A 1 231 ? 57.246 -13.313 -20.872 1.00 63.78 231 PRO A CA 1
ATOM 1804 C C . PRO A 1 231 ? 56.233 -12.918 -21.956 1.00 63.78 231 PRO A C 1
ATOM 1806 O O . PRO A 1 231 ? 55.372 -12.062 -21.738 1.00 63.78 231 PRO A O 1
ATOM 1809 N N . SER A 1 232 ? 56.327 -13.519 -23.141 1.00 54.78 232 SER A N 1
ATOM 1810 C CA . SER A 1 232 ? 55.325 -13.352 -24.195 1.00 54.78 232 SER A CA 1
ATOM 1811 C C . SER A 1 232 ? 54.002 -13.957 -23.720 1.00 54.78 232 SER A C 1
ATOM 1813 O O . SER A 1 232 ? 53.869 -15.176 -23.648 1.00 54.78 232 SER A O 1
ATOM 1815 N N . GLY A 1 233 ? 53.042 -13.101 -23.359 1.00 50.22 233 GLY A N 1
ATOM 1816 C CA . GLY A 1 233 ? 51.707 -13.524 -22.944 1.00 50.22 233 GLY A CA 1
ATOM 1817 C C . GLY A 1 233 ? 51.042 -14.349 -24.047 1.00 50.22 233 GLY A C 1
ATOM 1818 O O . GLY A 1 233 ? 51.021 -13.936 -25.208 1.00 50.22 233 GLY A O 1
ATOM 1819 N N . SER A 1 234 ? 50.537 -15.529 -23.690 1.00 37.34 234 SER A N 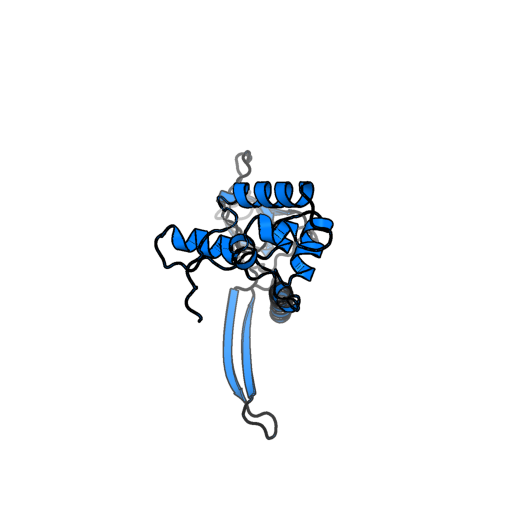1
ATOM 1820 C CA . SER A 1 234 ? 49.743 -16.385 -24.571 1.00 37.34 234 SER A CA 1
ATOM 1821 C C . SER A 1 234 ? 48.521 -15.620 -25.062 1.00 37.34 234 SER A C 1
ATOM 1823 O O . SER A 1 234 ? 47.678 -15.211 -24.266 1.00 37.34 234 SER A O 1
ATOM 1825 N N . SER A 1 235 ? 48.460 -15.416 -26.372 1.00 30.45 235 SER A N 1
ATOM 1826 C CA . SER A 1 235 ? 47.353 -14.770 -27.063 1.00 30.45 235 SER A CA 1
ATOM 1827 C C . SER A 1 235 ? 46.087 -15.622 -26.934 1.00 30.45 235 SER A C 1
ATOM 1829 O O . SER A 1 235 ? 46.072 -16.758 -27.406 1.00 30.45 235 SER A O 1
ATOM 1831 N N . PHE A 1 236 ? 45.046 -15.062 -26.325 1.00 32.00 236 PHE A N 1
ATOM 1832 C CA . PHE A 1 236 ? 43.654 -15.475 -26.494 1.00 32.00 236 PHE A CA 1
ATOM 1833 C C . PHE A 1 236 ? 42.809 -14.228 -26.729 1.00 32.00 236 PHE A C 1
ATOM 1835 O O . PHE A 1 236 ? 43.047 -13.226 -26.015 1.00 32.00 236 PHE A O 1
#

pLDDT: mean 83.7, std 14.57, range [30.45, 97.69]

Foldseek 3Di:
DQDQDKDKKKAWAQAFAFDFLLRIHDDPRDDDPGRHHTPDGHHGRHIDMDMDIDHADDAKDAQVNVDDVDDDPPDDGHIDGNDQWDDKDKDWDFDDDPPDRRDIDIDMDTDGPPPDDPVVVVVVVVVVVVVVCVVVVPPPDDDDPPPPPPPDDDDDPVVLVVVQFAAFVVVLPAPPQLVVQCVVVVNTTNVSQQCADLVRQCPGPSRDPVSSVRVQVSCVVSVGHHNDDDPDDDDD

Sequence (236 aa):
NYSDSTRVITVEKNQAGLVTGADIQTDADVEVINKDHVLATLTENIPFMMEMVVENGRGYVPSSEHSSADHEIGIIPIDAVFSPVTRVRYEIDQTRVAQKTNYDKLTLEIWTNGSINPEMALVESSKILRKHLNPFVQYSELGPRVNAPVRGQVGTTDAILESKLNMTLADLHLSVRASNCLESENILTVRQLVQRNEDQLLEVRNFGETTLNEVRSKLSELGLRLGMRVPSGSSF